Protein AF-A0A8T4RFS5-F1 (afdb_monomer_lite)

Structure (mmCIF, N/CA/C/O backbone):
data_AF-A0A8T4RFS5-F1
#
_entry.id   AF-A0A8T4RFS5-F1
#
loop_
_atom_site.group_PDB
_atom_site.id
_atom_site.type_symbol
_atom_site.label_atom_id
_atom_site.label_alt_id
_atom_site.label_comp_id
_atom_site.label_asym_id
_atom_site.label_entity_id
_atom_site.label_seq_id
_atom_site.pdbx_PDB_ins_code
_atom_site.Cartn_x
_atom_site.Cartn_y
_atom_site.Cartn_z
_atom_site.occupancy
_atom_site.B_iso_or_equiv
_atom_site.auth_seq_id
_atom_site.auth_comp_id
_atom_site.auth_asym_id
_atom_site.auth_atom_id
_atom_site.pdbx_PDB_model_num
ATOM 1 N N . MET A 1 1 ? 6.647 73.494 -4.032 1.00 35.78 1 MET A N 1
ATOM 2 C CA . MET A 1 1 ? 5.995 73.300 -5.346 1.00 35.78 1 MET A CA 1
ATOM 3 C C . MET A 1 1 ? 7.044 72.775 -6.325 1.00 35.78 1 MET A C 1
ATOM 5 O O . MET A 1 1 ? 8.100 73.381 -6.407 1.00 35.78 1 MET A O 1
ATOM 9 N N . LYS A 1 2 ? 6.724 71.672 -7.024 1.00 31.34 2 LYS A N 1
ATOM 10 C CA . LYS A 1 2 ? 7.488 70.920 -8.053 1.00 31.34 2 LYS A CA 1
ATOM 11 C C . LYS A 1 2 ? 8.428 69.784 -7.589 1.00 31.34 2 LYS A C 1
ATOM 13 O O . LYS A 1 2 ? 9.560 69.993 -7.175 1.00 31.34 2 LYS A O 1
ATOM 18 N N . LEU A 1 3 ? 7.896 68.566 -7.765 1.00 33.06 3 LEU A N 1
ATOM 19 C CA . LEU A 1 3 ? 8.577 67.273 -7.910 1.00 33.06 3 LEU A CA 1
ATOM 20 C C . LEU A 1 3 ? 9.606 67.281 -9.058 1.00 33.06 3 LEU A C 1
ATOM 22 O O . LEU A 1 3 ? 9.329 67.864 -10.106 1.00 33.06 3 LEU A O 1
ATOM 26 N N . LYS A 1 4 ? 10.671 66.473 -8.932 1.00 32.06 4 LYS A N 1
ATOM 27 C CA . LYS A 1 4 ? 10.872 65.214 -9.697 1.00 32.06 4 LYS A CA 1
ATOM 28 C C . LYS A 1 4 ? 12.294 64.669 -9.494 1.00 32.06 4 LYS A C 1
ATOM 30 O O . LYS A 1 4 ? 13.252 65.317 -9.891 1.00 32.06 4 LYS A O 1
ATOM 35 N N . LYS A 1 5 ? 12.400 63.434 -8.997 1.00 33.22 5 LYS A N 1
ATOM 36 C CA . LYS A 1 5 ? 13.330 62.393 -9.475 1.00 33.22 5 LYS A CA 1
ATOM 37 C C . LYS A 1 5 ? 12.777 61.049 -9.001 1.00 33.22 5 LYS A C 1
ATOM 39 O O . LYS A 1 5 ? 12.726 60.779 -7.808 1.00 33.22 5 LYS A O 1
ATOM 44 N N . GLY A 1 6 ? 12.240 60.287 -9.952 1.00 30.86 6 GLY A N 1
ATOM 45 C CA . GLY A 1 6 ? 11.666 58.970 -9.716 1.00 30.86 6 GLY A CA 1
ATOM 46 C C . GLY A 1 6 ? 12.771 57.958 -9.455 1.00 30.86 6 GLY A C 1
ATOM 47 O O . GLY A 1 6 ? 13.671 57.800 -10.275 1.00 30.86 6 GLY A O 1
ATOM 48 N N . VAL A 1 7 ? 12.681 57.285 -8.314 1.00 31.25 7 VAL A N 1
ATOM 49 C CA . VAL A 1 7 ? 13.378 56.029 -8.057 1.00 31.25 7 VAL A CA 1
ATOM 50 C C . VAL A 1 7 ? 12.420 54.932 -8.501 1.00 31.25 7 VAL A C 1
ATOM 52 O O . VAL A 1 7 ? 11.377 54.726 -7.885 1.00 31.25 7 VAL A O 1
ATOM 55 N N . VAL A 1 8 ? 12.741 54.274 -9.613 1.00 33.50 8 VAL A N 1
ATOM 56 C CA . VAL A 1 8 ? 12.094 53.019 -9.999 1.00 33.50 8 VAL A CA 1
ATOM 57 C C . VAL A 1 8 ? 12.677 51.951 -9.083 1.00 33.50 8 VAL A C 1
ATOM 59 O O . VAL A 1 8 ? 13.803 51.499 -9.273 1.00 33.50 8 VAL A O 1
ATOM 62 N N . LEU A 1 9 ? 11.933 51.605 -8.036 1.00 30.70 9 LEU A N 1
ATOM 63 C CA . LEU A 1 9 ? 12.242 50.467 -7.186 1.00 30.70 9 LEU A CA 1
ATOM 64 C C . LEU A 1 9 ? 11.774 49.210 -7.932 1.00 30.70 9 LEU A C 1
ATOM 66 O O . LEU A 1 9 ? 10.592 48.871 -7.909 1.00 30.70 9 LEU A O 1
ATOM 70 N N . CYS A 1 10 ? 12.690 48.544 -8.638 1.00 29.83 10 CYS A N 1
ATOM 71 C CA . CYS A 1 10 ? 12.466 47.178 -9.103 1.00 29.83 10 CYS A CA 1
ATOM 72 C C . CYS A 1 10 ? 12.349 46.276 -7.872 1.00 29.83 10 CYS A C 1
ATOM 74 O O . CYS A 1 10 ? 13.351 45.827 -7.319 1.00 29.83 10 CYS A O 1
ATOM 76 N N . ILE A 1 11 ? 11.119 46.023 -7.428 1.00 36.09 11 ILE A N 1
ATOM 77 C CA . ILE A 1 11 ? 10.828 44.918 -6.521 1.00 36.09 11 ILE A CA 1
ATOM 78 C C . ILE A 1 11 ? 10.995 43.649 -7.355 1.00 36.09 11 ILE A C 1
ATOM 80 O O . ILE A 1 11 ? 10.082 43.217 -8.056 1.00 36.09 11 ILE A O 1
ATOM 84 N N . ALA A 1 12 ? 12.197 43.077 -7.323 1.00 36.88 12 ALA A N 1
ATOM 85 C CA . ALA A 1 12 ? 12.380 41.687 -7.689 1.00 36.88 12 ALA A CA 1
ATOM 86 C C . ALA A 1 12 ? 11.577 40.862 -6.674 1.00 36.88 12 ALA A C 1
ATOM 88 O O . ALA A 1 12 ? 11.978 40.716 -5.520 1.00 36.88 12 ALA A O 1
ATOM 89 N N . LEU A 1 13 ? 10.408 40.378 -7.096 1.00 36.16 13 LEU A N 1
ATOM 90 C CA . LEU A 1 13 ? 9.692 39.298 -6.430 1.00 36.16 13 LEU A CA 1
ATOM 91 C C . LEU A 1 13 ? 10.603 38.066 -6.460 1.00 36.16 13 LEU A C 1
ATOM 93 O O . LEU A 1 13 ? 10.571 37.262 -7.388 1.00 36.16 13 LEU A O 1
ATOM 97 N N . LEU A 1 14 ? 11.458 37.942 -5.447 1.00 38.59 14 LEU A N 1
ATOM 98 C CA . LEU A 1 14 ? 12.068 36.676 -5.086 1.00 38.59 14 LEU A CA 1
ATOM 99 C C . LEU A 1 14 ? 10.923 35.781 -4.612 1.00 38.59 14 LEU A C 1
ATOM 101 O O . LEU A 1 14 ? 10.537 35.807 -3.445 1.00 38.59 14 LEU A O 1
ATOM 105 N N . PHE A 1 15 ? 10.356 35.006 -5.535 1.00 41.78 15 PHE A N 1
ATOM 106 C CA . PHE A 1 15 ? 9.659 33.783 -5.175 1.00 41.78 15 PHE A CA 1
ATOM 107 C C . PHE A 1 15 ? 10.691 32.900 -4.477 1.00 41.78 15 PHE A C 1
ATOM 109 O O . PHE A 1 15 ? 11.459 32.186 -5.128 1.00 41.78 15 PHE A O 1
ATOM 116 N N . ALA A 1 16 ? 10.743 32.989 -3.148 1.00 41.19 16 ALA A N 1
ATOM 117 C CA . ALA A 1 16 ? 11.277 31.925 -2.326 1.00 41.19 16 ALA A CA 1
ATOM 118 C C . ALA A 1 16 ? 10.425 30.700 -2.660 1.00 41.19 16 ALA A C 1
ATOM 120 O O . ALA A 1 16 ? 9.326 30.526 -2.140 1.00 41.19 16 ALA A O 1
ATOM 121 N N . HIS A 1 17 ? 10.889 29.908 -3.625 1.00 47.44 17 HIS A N 1
ATOM 122 C CA . HIS A 1 17 ? 10.374 28.574 -3.838 1.00 47.44 17 HIS A CA 1
ATOM 123 C C . HIS A 1 17 ? 10.733 27.845 -2.556 1.00 47.44 17 HIS A C 1
ATOM 125 O O . HIS A 1 17 ? 11.892 27.478 -2.364 1.00 47.44 17 HIS A O 1
ATOM 131 N N . SER A 1 18 ? 9.778 27.759 -1.631 1.00 53.22 18 SER A N 1
ATOM 132 C CA . SER A 1 18 ? 9.908 26.954 -0.428 1.00 53.22 18 SER A CA 1
ATOM 133 C C . SER A 1 18 ? 10.341 25.576 -0.891 1.00 53.22 18 SER A C 1
ATOM 135 O O . SER A 1 18 ? 9.579 24.865 -1.543 1.00 53.22 18 SER A O 1
ATOM 137 N N . VAL A 1 19 ? 11.607 25.247 -0.660 1.00 60.81 19 VAL A N 1
ATOM 138 C CA . VAL A 1 19 ? 12.147 23.955 -1.045 1.00 60.81 19 VAL A CA 1
ATOM 139 C C . VAL A 1 19 ? 11.501 22.954 -0.099 1.00 60.81 19 VAL A C 1
ATOM 141 O O . VAL A 1 19 ? 11.825 22.916 1.086 1.00 60.81 19 VAL A O 1
ATOM 144 N N . ILE A 1 20 ? 10.517 22.212 -0.602 1.00 78.12 20 ILE A N 1
ATOM 145 C CA . ILE A 1 20 ? 9.806 21.211 0.189 1.00 78.12 20 ILE A CA 1
ATOM 146 C C . ILE A 1 20 ? 10.758 20.027 0.355 1.00 78.12 20 ILE A C 1
ATOM 148 O O . ILE A 1 20 ? 11.153 19.392 -0.625 1.00 78.12 20 ILE A O 1
ATOM 152 N N . ALA A 1 21 ? 11.170 19.774 1.597 1.00 84.69 21 ALA A N 1
ATOM 153 C CA . ALA A 1 21 ? 11.936 18.584 1.928 1.00 84.69 21 ALA A CA 1
ATOM 154 C C . ALA A 1 21 ? 11.055 17.345 1.722 1.00 84.69 21 ALA A C 1
ATOM 156 O O . ALA A 1 21 ? 9.908 17.314 2.164 1.00 84.69 21 ALA A O 1
ATOM 157 N N . ALA A 1 22 ? 11.609 16.331 1.068 1.00 88.31 22 ALA A N 1
ATOM 158 C CA . ALA A 1 22 ? 10.986 15.032 0.871 1.00 88.31 22 ALA A CA 1
ATOM 159 C C . ALA A 1 22 ? 11.789 13.964 1.621 1.00 88.31 22 ALA A C 1
ATOM 161 O O . ALA A 1 22 ? 13.012 14.074 1.754 1.00 88.31 22 ALA A O 1
ATOM 162 N N . SER A 1 23 ? 11.104 12.932 2.100 1.00 90.81 23 SER A N 1
ATOM 163 C CA . SER A 1 23 ? 11.716 11.720 2.638 1.00 90.81 23 SER A CA 1
ATOM 164 C C . SER A 1 23 ? 11.596 10.579 1.629 1.00 90.81 23 SER A C 1
ATOM 166 O O . SER A 1 23 ? 10.700 10.569 0.780 1.00 90.81 23 SER A O 1
ATOM 168 N N . ASN A 1 24 ? 12.509 9.612 1.695 1.00 93.44 24 ASN A N 1
ATOM 169 C CA . ASN A 1 24 ? 12.283 8.336 1.021 1.00 93.44 24 ASN A CA 1
ATOM 170 C C . ASN A 1 24 ? 11.218 7.505 1.747 1.00 93.44 24 ASN A C 1
ATOM 172 O O . ASN A 1 24 ? 10.870 7.801 2.889 1.00 93.44 24 ASN A O 1
ATOM 176 N N . TRP A 1 25 ? 10.711 6.448 1.106 1.00 91.44 25 TRP A N 1
ATOM 177 C CA . TRP A 1 25 ? 9.625 5.620 1.657 1.00 91.44 25 TRP A CA 1
ATOM 178 C C . TRP A 1 25 ? 9.965 4.978 3.015 1.00 91.44 25 TRP A C 1
ATOM 180 O O . TRP A 1 25 ? 9.076 4.666 3.799 1.00 91.44 25 TRP A O 1
ATOM 190 N N . GLN A 1 26 ? 11.254 4.829 3.335 1.00 89.94 26 GLN A N 1
ATOM 191 C CA . GLN A 1 26 ? 11.732 4.353 4.639 1.00 89.94 26 GLN A CA 1
ATOM 192 C C . GLN A 1 26 ? 12.035 5.477 5.637 1.00 89.94 26 GLN A C 1
ATOM 194 O O . GLN A 1 26 ? 12.423 5.186 6.761 1.00 89.94 26 GLN A O 1
ATOM 199 N N . GLN A 1 27 ? 11.912 6.751 5.269 1.00 89.31 27 GLN A N 1
ATOM 200 C CA . GLN A 1 27 ? 12.300 7.905 6.094 1.00 89.31 27 GLN A CA 1
ATOM 201 C C . GLN A 1 27 ? 13.753 7.840 6.617 1.00 89.31 27 GLN A C 1
ATOM 203 O O . GLN A 1 27 ? 14.078 8.360 7.684 1.00 89.31 27 GLN A O 1
ATOM 208 N N . THR A 1 28 ? 14.642 7.175 5.879 1.00 90.38 28 THR A N 1
ATOM 209 C CA . THR A 1 28 ? 16.078 7.053 6.184 1.00 90.38 28 THR A CA 1
ATOM 210 C C . THR A 1 28 ? 16.915 8.090 5.444 1.00 90.38 28 THR A C 1
ATOM 212 O O . THR A 1 28 ? 18.062 8.340 5.809 1.00 90.38 28 THR A O 1
ATOM 215 N N . SER A 1 29 ? 16.341 8.714 4.415 1.00 91.50 29 SER A N 1
ATOM 216 C CA . SER A 1 29 ? 16.959 9.774 3.632 1.00 91.50 29 SER A CA 1
ATOM 217 C C . SER A 1 29 ? 16.009 10.960 3.533 1.00 91.50 29 SER A C 1
ATOM 219 O O . SER A 1 29 ? 14.826 10.779 3.249 1.00 91.50 29 SER A O 1
ATOM 221 N N . ILE A 1 30 ? 16.536 12.164 3.755 1.00 91.75 30 ILE A N 1
ATOM 222 C CA . ILE A 1 30 ? 15.827 13.432 3.567 1.00 91.75 30 ILE A CA 1
ATOM 223 C C . ILE A 1 30 ? 16.600 14.241 2.534 1.00 91.75 30 ILE A C 1
ATOM 225 O O . ILE A 1 30 ? 17.832 14.298 2.558 1.00 91.75 30 ILE A O 1
ATOM 229 N N . GLY A 1 31 ? 15.874 14.857 1.615 1.00 92.81 31 GLY A N 1
ATOM 230 C CA . GLY A 1 31 ? 16.452 15.584 0.502 1.00 92.81 31 GLY A CA 1
ATOM 231 C C . GLY A 1 31 ? 15.402 16.374 -0.253 1.00 92.81 31 GLY A C 1
ATOM 232 O O . GLY A 1 31 ? 14.334 16.691 0.265 1.00 92.81 31 GLY A O 1
ATOM 233 N N . THR A 1 32 ? 15.732 16.717 -1.489 1.00 93.56 32 THR A N 1
ATOM 234 C CA . THR A 1 32 ? 14.896 17.552 -2.349 1.00 93.56 32 THR A CA 1
ATOM 235 C C . THR A 1 32 ? 14.876 16.971 -3.753 1.00 93.56 32 THR A C 1
ATOM 237 O O . THR A 1 32 ? 15.902 16.480 -4.240 1.00 93.56 32 THR A O 1
ATOM 240 N N . CYS A 1 33 ? 13.708 17.048 -4.386 1.00 94.12 33 CYS A N 1
ATOM 241 C CA . CYS A 1 33 ? 13.505 16.729 -5.794 1.00 94.12 33 CYS A CA 1
ATOM 242 C C . CYS A 1 33 ? 13.343 18.016 -6.602 1.00 94.12 33 CYS A C 1
ATOM 244 O O . CYS A 1 33 ? 12.916 19.039 -6.060 1.00 94.12 33 CYS A O 1
ATOM 246 N N . ALA A 1 34 ? 13.665 17.964 -7.896 1.00 91.31 34 ALA A N 1
ATOM 247 C CA . ALA A 1 34 ? 13.537 19.117 -8.785 1.00 91.31 34 ALA A CA 1
ATOM 248 C C . ALA A 1 34 ? 12.092 19.643 -8.837 1.00 91.31 34 ALA A C 1
ATOM 250 O O . ALA A 1 34 ? 11.865 20.850 -8.911 1.00 91.31 34 ALA A O 1
ATOM 251 N N . THR A 1 35 ? 11.108 18.745 -8.752 1.00 87.88 35 THR A N 1
ATOM 252 C CA . THR A 1 35 ? 9.681 19.077 -8.765 1.00 87.88 35 THR A CA 1
ATOM 253 C C . THR A 1 35 ? 8.962 18.389 -7.606 1.00 87.88 35 THR A C 1
ATOM 255 O O . THR A 1 35 ? 8.209 17.437 -7.801 1.00 87.88 35 THR A O 1
ATOM 258 N N . ALA A 1 36 ? 9.185 18.882 -6.382 1.00 78.38 36 ALA A N 1
ATOM 259 C CA . ALA A 1 36 ? 8.696 18.266 -5.140 1.00 78.38 36 ALA A CA 1
ATOM 260 C C . ALA A 1 36 ? 7.179 17.980 -5.104 1.00 78.38 36 ALA A C 1
ATOM 262 O O . ALA A 1 36 ? 6.765 17.002 -4.501 1.00 78.38 36 ALA A O 1
ATOM 263 N N . ALA A 1 37 ? 6.351 18.772 -5.793 1.00 85.38 37 ALA A N 1
ATOM 264 C CA . ALA A 1 37 ? 4.902 18.540 -5.876 1.00 85.38 37 ALA A CA 1
ATOM 265 C C . ALA A 1 37 ? 4.498 17.322 -6.736 1.00 85.38 37 ALA A C 1
ATOM 267 O O . ALA A 1 37 ? 3.321 16.993 -6.830 1.00 85.38 37 ALA A O 1
ATOM 268 N N . SER A 1 38 ? 5.445 16.692 -7.432 1.00 91.31 38 SER A N 1
ATOM 269 C CA . SER A 1 38 ? 5.166 15.608 -8.383 1.00 91.31 38 SER A CA 1
ATOM 270 C C . SER A 1 38 ? 6.245 14.530 -8.422 1.00 91.31 38 SER A C 1
ATOM 272 O O . SER A 1 38 ? 6.158 13.628 -9.246 1.00 91.31 38 SER A O 1
ATOM 274 N N . GLN A 1 39 ? 7.267 14.619 -7.572 1.00 95.69 39 GLN A N 1
ATOM 275 C CA . GLN A 1 39 ? 8.371 13.670 -7.525 1.00 95.69 39 GLN A CA 1
ATOM 276 C C . GLN A 1 39 ? 8.607 13.195 -6.100 1.00 95.69 39 GLN A C 1
ATOM 278 O O . GLN A 1 39 ? 8.543 13.985 -5.160 1.00 95.69 39 GLN A O 1
ATOM 283 N N . CYS A 1 40 ? 8.954 11.922 -5.969 1.00 96.00 40 CYS A N 1
ATOM 284 C CA . CYS A 1 40 ? 9.231 11.288 -4.694 1.00 96.00 40 CYS A CA 1
ATOM 285 C C . CYS A 1 40 ? 10.728 10.988 -4.575 1.00 96.00 40 CYS A C 1
ATOM 287 O O . CYS A 1 40 ? 11.355 10.513 -5.526 1.00 96.00 40 CYS A O 1
ATOM 289 N N . LEU A 1 41 ? 11.307 11.277 -3.406 1.00 96.50 41 LEU A N 1
ATOM 290 C CA . LEU A 1 41 ? 12.731 11.068 -3.139 1.00 96.50 41 LEU A CA 1
ATOM 291 C C . LEU A 1 41 ? 13.029 9.578 -2.966 1.00 96.50 41 LEU A C 1
ATOM 293 O O . LEU A 1 41 ? 12.483 8.950 -2.067 1.00 96.50 41 LEU A O 1
ATOM 297 N N . VAL A 1 42 ? 13.942 9.027 -3.758 1.00 97.06 42 VAL A N 1
ATOM 298 C CA . VAL A 1 42 ? 14.434 7.647 -3.611 1.00 97.06 42 VAL A CA 1
ATOM 299 C C . VAL A 1 42 ? 15.588 7.607 -2.609 1.00 97.06 42 VAL A C 1
ATOM 301 O O . VAL A 1 42 ? 15.559 6.871 -1.622 1.00 97.06 42 VAL A O 1
ATOM 304 N N . SER A 1 43 ? 16.608 8.433 -2.836 1.00 96.44 43 SER A N 1
ATOM 305 C CA . SER A 1 43 ? 17.766 8.568 -1.953 1.00 96.44 43 SER A CA 1
ATOM 306 C C . SER A 1 43 ? 18.479 9.879 -2.237 1.00 96.44 43 SER A C 1
ATOM 308 O O . SER A 1 43 ? 18.816 10.169 -3.381 1.00 96.44 43 SER A O 1
ATOM 310 N N . ASN A 1 44 ? 18.783 10.665 -1.203 1.00 95.81 44 ASN A N 1
ATOM 311 C CA . ASN A 1 44 ? 19.513 11.921 -1.378 1.00 95.81 44 ASN A CA 1
ATOM 312 C C . ASN A 1 44 ? 20.981 11.718 -1.810 1.00 95.81 44 ASN A C 1
ATOM 314 O O . ASN A 1 44 ? 21.615 12.670 -2.253 1.00 95.81 44 ASN A O 1
ATOM 318 N N . ALA A 1 45 ? 21.511 10.495 -1.693 1.00 96.50 45 ALA A N 1
ATOM 319 C CA . ALA A 1 45 ? 22.851 10.139 -2.162 1.00 96.50 45 ALA A CA 1
ATOM 320 C C . ALA A 1 45 ? 22.899 9.782 -3.660 1.00 96.50 45 ALA A C 1
ATOM 322 O O . ALA A 1 45 ? 23.989 9.624 -4.207 1.00 96.50 45 ALA A O 1
ATOM 323 N N . PHE A 1 46 ? 21.741 9.610 -4.305 1.00 97.44 46 PHE A N 1
ATOM 324 C CA . PHE A 1 46 ? 21.645 9.216 -5.710 1.00 97.44 46 PHE A CA 1
ATOM 325 C C . PHE A 1 46 ? 21.747 10.412 -6.665 1.00 97.44 46 PHE A C 1
ATOM 327 O O . PHE A 1 46 ? 21.768 11.574 -6.248 1.00 97.44 46 PHE A O 1
ATOM 334 N N . ASN A 1 47 ? 21.873 10.127 -7.961 1.00 96.81 47 ASN A N 1
ATOM 335 C CA . ASN A 1 47 ? 22.232 11.109 -8.975 1.00 96.81 47 ASN A CA 1
ATOM 336 C C . ASN A 1 47 ? 20.988 11.769 -9.605 1.00 96.81 47 ASN A C 1
ATOM 338 O O . ASN A 1 47 ? 20.207 11.079 -10.262 1.00 96.81 47 ASN A O 1
ATOM 342 N N . PRO A 1 48 ? 20.815 13.102 -9.494 1.00 96.31 48 PRO A N 1
ATOM 343 C CA . PRO A 1 48 ? 19.681 13.800 -10.105 1.00 96.31 48 PRO A CA 1
ATOM 344 C C . PRO A 1 48 ? 19.694 13.771 -11.641 1.00 96.31 48 PRO A C 1
ATOM 346 O O . PRO A 1 48 ? 18.657 13.965 -12.267 1.00 96.31 48 PRO A O 1
ATOM 349 N N . ALA A 1 49 ? 20.840 13.496 -12.278 1.00 96.50 49 ALA A N 1
ATOM 350 C CA . ALA A 1 49 ? 20.908 13.319 -13.733 1.00 96.50 49 ALA A CA 1
ATOM 351 C C . ALA A 1 49 ? 20.185 12.049 -14.221 1.00 96.50 49 ALA A C 1
ATOM 353 O O . ALA A 1 49 ? 19.960 11.898 -15.419 1.00 96.50 49 ALA A O 1
ATOM 354 N N . LEU A 1 50 ? 19.841 11.142 -13.303 1.00 97.31 50 LEU A N 1
ATOM 355 C CA . LEU A 1 50 ? 19.110 9.904 -13.571 1.00 97.31 50 LEU A CA 1
ATOM 356 C C . LEU A 1 50 ? 17.685 9.942 -13.009 1.00 97.31 50 LEU A C 1
ATOM 358 O O . LEU A 1 50 ? 17.036 8.901 -12.924 1.00 97.31 50 LEU A O 1
ATOM 362 N N . ASP A 1 51 ? 17.194 11.120 -12.615 1.00 97.25 51 ASP A N 1
ATOM 363 C CA . ASP A 1 51 ? 15.825 11.273 -12.133 1.00 97.25 51 ASP A CA 1
ATOM 364 C C . ASP A 1 51 ? 14.809 10.735 -13.143 1.00 97.25 51 ASP A C 1
ATOM 366 O O . ASP A 1 51 ? 14.955 10.864 -14.359 1.00 97.25 51 ASP A O 1
ATOM 370 N N . ASN A 1 52 ? 13.736 10.159 -12.607 1.00 97.44 52 ASN A N 1
ATOM 371 C CA . ASN A 1 52 ? 12.634 9.568 -13.361 1.00 97.44 52 ASN A CA 1
ATOM 372 C C . ASN A 1 52 ? 13.018 8.338 -14.204 1.00 97.44 52 ASN A C 1
ATOM 374 O O . ASN A 1 52 ? 12.303 7.989 -15.146 1.00 97.44 52 ASN A O 1
ATOM 378 N N . ILE A 1 53 ? 14.100 7.641 -13.836 1.00 96.81 53 ILE A N 1
ATOM 379 C CA . ILE A 1 53 ? 14.500 6.345 -14.406 1.00 96.81 53 ILE A CA 1
ATOM 380 C C . ILE A 1 53 ? 14.453 5.271 -13.300 1.00 96.81 53 ILE A C 1
ATOM 382 O O . ILE A 1 53 ? 15.490 4.886 -12.770 1.00 96.81 53 ILE A O 1
ATOM 386 N N . PRO A 1 54 ? 13.273 4.748 -12.912 1.00 96.12 54 PRO A N 1
ATOM 387 C CA . PRO A 1 54 ? 13.162 3.803 -11.793 1.00 96.12 54 PRO A CA 1
ATOM 388 C C . PRO A 1 54 ? 14.013 2.536 -11.944 1.00 96.12 54 PRO A C 1
ATOM 390 O O . PRO A 1 54 ? 14.508 2.003 -10.955 1.00 96.12 54 PRO A O 1
ATOM 393 N N . ASN A 1 55 ? 14.227 2.068 -13.179 1.00 93.19 55 ASN A N 1
ATOM 394 C CA . ASN A 1 55 ? 15.000 0.853 -13.446 1.00 93.19 55 ASN A CA 1
ATOM 395 C C . ASN A 1 55 ? 16.478 0.964 -13.037 1.00 93.19 55 ASN A C 1
ATOM 397 O O . ASN A 1 55 ? 17.084 -0.066 -12.758 1.00 93.19 55 ASN A O 1
ATOM 401 N N . SER A 1 56 ? 17.045 2.175 -12.941 1.00 95.88 56 SER A N 1
ATOM 402 C CA . SER A 1 56 ? 18.421 2.368 -12.460 1.00 95.88 56 SER A CA 1
ATOM 403 C C . SER A 1 56 ? 18.533 2.339 -10.930 1.00 95.88 56 SER A C 1
ATOM 405 O O . SER A 1 56 ? 19.620 2.487 -10.377 1.00 95.88 56 SER A O 1
ATOM 407 N N . TYR A 1 57 ? 17.434 2.109 -10.202 1.00 97.00 57 TYR A N 1
ATOM 408 C CA . TYR A 1 57 ? 17.461 1.935 -8.747 1.00 97.00 57 TYR A CA 1
ATOM 409 C C . TYR A 1 57 ? 18.473 0.868 -8.304 1.00 97.00 57 TYR A C 1
ATOM 411 O O . TYR A 1 57 ? 19.271 1.114 -7.399 1.00 97.00 57 TYR A O 1
ATOM 419 N N . TRP A 1 58 ? 18.482 -0.282 -8.982 1.00 96.31 58 TRP A N 1
ATOM 420 C CA . TRP A 1 58 ? 19.392 -1.398 -8.701 1.00 96.31 58 TRP A CA 1
ATOM 421 C C . TRP A 1 58 ? 20.858 -1.020 -8.913 1.00 96.31 58 TRP A C 1
ATOM 423 O O . TRP A 1 58 ? 21.726 -1.429 -8.144 1.00 96.31 58 TRP A O 1
ATOM 433 N N . ASP A 1 59 ? 21.127 -0.179 -9.910 1.00 96.31 59 ASP A N 1
ATOM 434 C CA . ASP A 1 59 ? 22.453 0.379 -10.168 1.00 96.31 59 ASP A CA 1
ATOM 435 C C . ASP A 1 59 ? 22.881 1.296 -9.022 1.00 96.31 59 ASP A C 1
ATOM 437 O O . ASP A 1 59 ? 23.994 1.181 -8.509 1.00 96.31 59 ASP A O 1
ATOM 441 N N . GLY A 1 60 ? 21.958 2.141 -8.556 1.00 96.19 60 GLY A N 1
ATOM 442 C CA . GLY A 1 60 ? 22.119 3.012 -7.392 1.00 96.19 60 GLY A CA 1
ATOM 443 C C . GLY A 1 60 ? 22.519 2.285 -6.112 1.00 96.19 60 GLY A C 1
ATOM 444 O O . GLY A 1 60 ? 23.346 2.791 -5.352 1.00 96.19 60 GLY A O 1
ATOM 445 N N . LEU A 1 61 ? 21.967 1.090 -5.880 1.00 95.50 61 LEU A N 1
ATOM 446 C CA . LEU A 1 61 ? 22.318 0.265 -4.719 1.00 95.50 61 LEU A CA 1
ATOM 447 C C . LEU A 1 61 ? 23.776 -0.215 -4.753 1.00 95.50 61 LEU A C 1
ATOM 449 O O . LEU A 1 61 ? 24.369 -0.415 -3.695 1.00 95.50 61 LEU A O 1
ATOM 453 N N . VAL A 1 62 ? 24.359 -0.388 -5.944 1.00 96.38 62 VAL A N 1
ATOM 454 C CA . VAL A 1 62 ? 25.770 -0.774 -6.108 1.00 96.38 62 VAL A CA 1
ATOM 455 C C . VAL A 1 62 ? 26.682 0.450 -6.147 1.00 96.38 62 VAL A C 1
ATOM 457 O O . VAL A 1 62 ? 27.739 0.470 -5.518 1.00 96.38 62 VAL A O 1
ATOM 460 N N . ASN A 1 63 ? 26.276 1.476 -6.887 1.00 96.38 63 ASN A N 1
ATOM 461 C CA . ASN A 1 63 ? 26.977 2.739 -7.005 1.00 96.38 63 ASN A CA 1
ATOM 462 C C . ASN A 1 63 ? 25.963 3.897 -6.957 1.00 96.38 63 ASN A C 1
ATOM 464 O O . ASN A 1 63 ? 25.229 4.106 -7.928 1.00 96.38 63 ASN A O 1
ATOM 468 N N . PRO A 1 64 ? 25.960 4.713 -5.886 1.00 96.38 64 PRO A N 1
ATOM 469 C CA . PRO A 1 64 ? 25.017 5.818 -5.734 1.00 96.38 64 PRO A CA 1
ATOM 470 C C . PRO A 1 64 ? 24.978 6.793 -6.920 1.00 96.38 64 PRO A C 1
ATOM 472 O O . PRO A 1 64 ? 23.915 7.323 -7.236 1.00 96.38 64 PRO A O 1
ATOM 475 N N . SER A 1 65 ? 26.087 6.991 -7.646 1.00 96.44 65 SER A N 1
ATOM 476 C CA . SER A 1 65 ? 26.109 7.888 -8.815 1.00 96.44 65 SER A CA 1
ATOM 477 C C . SER A 1 65 ? 25.332 7.364 -10.030 1.00 96.44 65 SER A C 1
ATOM 479 O O . SER A 1 65 ? 25.131 8.108 -10.993 1.00 96.44 65 SER A O 1
ATOM 481 N N . THR A 1 66 ? 24.875 6.111 -9.976 1.00 96.94 66 THR A N 1
ATOM 482 C CA . THR A 1 66 ? 24.092 5.448 -11.026 1.00 96.94 66 THR A CA 1
ATOM 483 C C . THR A 1 66 ? 22.627 5.201 -10.654 1.00 96.94 66 THR A C 1
ATOM 485 O O . THR A 1 66 ? 21.894 4.648 -11.462 1.00 96.94 66 THR A O 1
ATOM 488 N N . GLY A 1 67 ? 22.173 5.640 -9.475 1.00 97.12 67 GLY A N 1
ATOM 489 C CA . GLY A 1 67 ? 20.763 5.563 -9.072 1.00 97.12 67 GLY A CA 1
ATOM 490 C C . GLY A 1 67 ? 19.974 6.844 -9.358 1.00 97.12 67 GLY A C 1
ATOM 491 O O . GLY A 1 67 ? 20.581 7.918 -9.409 1.00 97.12 67 GLY A O 1
ATOM 492 N N . PRO A 1 68 ? 18.635 6.771 -9.476 1.00 97.69 68 PRO A N 1
ATOM 493 C CA . PRO A 1 68 ? 17.773 7.941 -9.624 1.00 97.69 68 PRO A CA 1
ATOM 494 C C . PRO A 1 68 ? 17.599 8.632 -8.266 1.00 97.69 68 PRO A C 1
ATOM 496 O O . PRO A 1 68 ? 17.186 7.986 -7.302 1.00 97.69 68 PRO A O 1
ATOM 499 N N . LYS A 1 69 ? 17.875 9.936 -8.144 1.00 97.56 69 LYS A N 1
ATOM 500 C CA . LYS A 1 69 ? 17.625 10.647 -6.875 1.00 97.56 69 LYS A CA 1
ATOM 501 C C . LYS A 1 69 ? 16.132 10.695 -6.562 1.00 97.56 69 LYS A C 1
ATOM 503 O O . LYS A 1 69 ? 15.733 10.452 -5.419 1.00 97.56 69 LYS A O 1
ATOM 508 N N . CYS A 1 70 ? 15.323 10.972 -7.575 1.00 97.88 70 CYS A N 1
ATOM 509 C CA . CYS A 1 70 ? 13.876 11.067 -7.498 1.00 97.88 70 CYS A CA 1
ATOM 510 C C . CYS A 1 70 ? 13.197 10.338 -8.663 1.00 97.88 70 CYS A C 1
ATOM 512 O O . CYS A 1 70 ? 13.775 10.176 -9.738 1.00 97.88 70 CYS A O 1
ATOM 514 N N . ILE A 1 71 ? 11.946 9.927 -8.463 1.00 97.94 71 ILE A N 1
ATOM 515 C CA . ILE A 1 71 ? 11.073 9.407 -9.528 1.00 97.94 71 ILE A CA 1
ATOM 516 C C . ILE A 1 71 ? 9.797 10.243 -9.629 1.00 97.94 71 ILE A C 1
ATOM 518 O O . ILE A 1 71 ? 9.382 10.858 -8.645 1.00 97.94 71 ILE A O 1
ATOM 522 N N . ALA A 1 72 ? 9.190 10.283 -10.812 1.00 97.25 72 ALA A N 1
ATOM 523 C CA . ALA A 1 72 ? 7.996 11.070 -11.095 1.00 97.25 72 ALA A CA 1
ATOM 524 C C . ALA A 1 72 ? 6.721 10.390 -10.589 1.00 97.25 72 ALA A C 1
ATOM 526 O O . ALA A 1 72 ? 6.660 9.169 -10.443 1.00 97.25 72 ALA A O 1
ATOM 527 N N . SER A 1 73 ? 5.675 11.188 -10.388 1.00 95.62 73 SER A N 1
ATOM 528 C CA . SER A 1 73 ? 4.317 10.708 -10.143 1.00 95.62 73 SER A CA 1
ATOM 529 C C . SER A 1 73 ? 3.909 9.705 -11.223 1.00 95.62 73 SER A C 1
ATOM 531 O O . SER A 1 73 ? 4.181 9.918 -12.408 1.00 95.62 73 SER A O 1
ATOM 533 N N . GLY A 1 74 ? 3.292 8.596 -10.823 1.00 93.69 74 GLY A N 1
ATOM 534 C CA . GLY A 1 74 ? 2.970 7.488 -11.724 1.00 93.69 74 GLY A CA 1
ATOM 535 C C . GLY A 1 74 ? 4.068 6.433 -11.856 1.00 93.69 74 GLY A C 1
ATOM 536 O O . GLY A 1 74 ? 3.787 5.320 -12.297 1.00 93.69 74 GLY A O 1
ATOM 537 N N . GLN A 1 75 ? 5.305 6.736 -11.457 1.00 97.12 75 GLN A N 1
ATOM 538 C CA . GLN A 1 75 ? 6.405 5.773 -11.461 1.00 97.12 75 GLN A CA 1
ATOM 539 C C . GLN A 1 75 ? 6.510 5.036 -10.124 1.00 97.12 75 GLN A C 1
ATOM 541 O O . GLN A 1 75 ? 6.024 5.496 -9.089 1.00 97.12 75 GLN A O 1
ATOM 546 N N . PHE A 1 76 ? 7.170 3.879 -10.137 1.00 97.31 76 PHE A N 1
ATOM 547 C CA . PHE A 1 76 ? 7.314 3.036 -8.957 1.00 97.31 76 PHE A CA 1
ATOM 548 C C . PHE A 1 76 ? 8.633 2.263 -8.941 1.00 97.31 76 PHE A C 1
ATOM 550 O O . PHE A 1 76 ? 9.238 2.016 -9.983 1.00 97.31 76 PHE A O 1
ATOM 557 N N . ILE A 1 77 ? 9.041 1.847 -7.743 1.00 96.81 77 ILE A N 1
ATOM 558 C CA . ILE A 1 77 ? 10.112 0.876 -7.491 1.00 96.81 77 ILE A CA 1
ATOM 559 C C . ILE A 1 77 ? 9.509 -0.210 -6.604 1.00 96.81 77 ILE A C 1
ATOM 561 O O . ILE A 1 77 ? 9.103 0.074 -5.478 1.00 96.81 77 ILE A O 1
ATOM 565 N N . LEU A 1 78 ? 9.432 -1.448 -7.106 1.00 95.88 78 LEU A N 1
ATOM 566 C CA . LEU A 1 78 ? 8.666 -2.521 -6.456 1.00 95.88 78 LEU A CA 1
ATOM 567 C C . LEU A 1 78 ? 7.258 -2.014 -6.101 1.00 95.88 78 LEU A C 1
ATOM 569 O O . LEU A 1 78 ? 6.604 -1.411 -6.951 1.00 95.88 78 LEU A O 1
ATOM 573 N N . ASP A 1 79 ? 6.759 -2.236 -4.889 1.00 96.31 79 ASP A N 1
ATOM 574 C CA . ASP A 1 79 ? 5.434 -1.753 -4.504 1.00 96.31 79 ASP A CA 1
ATOM 575 C C . ASP A 1 79 ? 5.378 -0.243 -4.234 1.00 96.31 79 ASP A C 1
ATOM 577 O O . ASP A 1 79 ? 4.282 0.301 -4.194 1.00 96.31 79 ASP A O 1
ATOM 581 N N . HIS A 1 80 ? 6.513 0.449 -4.085 1.00 96.31 80 HIS A N 1
ATOM 582 C CA . HIS A 1 80 ? 6.555 1.871 -3.734 1.00 96.31 80 HIS A CA 1
ATOM 583 C C . HIS A 1 80 ? 6.204 2.735 -4.942 1.00 96.31 80 HIS A C 1
ATOM 585 O O . HIS A 1 80 ? 6.990 2.862 -5.883 1.00 96.31 80 HIS A O 1
ATOM 591 N N . TYR A 1 81 ? 5.018 3.332 -4.909 1.00 96.25 81 TYR A N 1
ATOM 592 C CA . TYR A 1 81 ? 4.452 4.143 -5.980 1.00 96.25 81 TYR A CA 1
ATOM 593 C C . TYR A 1 81 ? 4.539 5.621 -5.619 1.00 96.25 81 TYR A C 1
ATOM 595 O O . TYR A 1 81 ? 4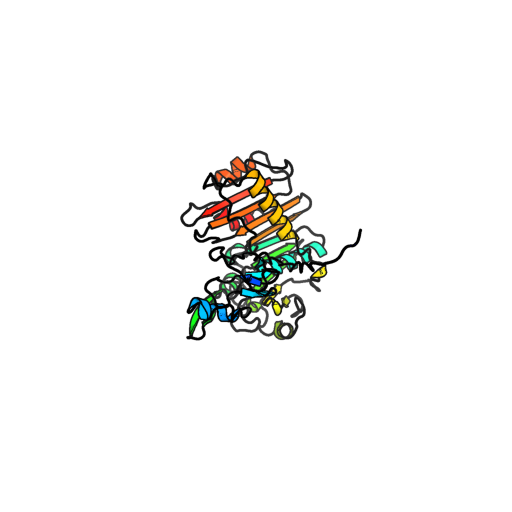.176 6.011 -4.509 1.00 96.25 81 TYR A O 1
ATOM 603 N N . CYS A 1 82 ? 5.001 6.448 -6.553 1.00 95.81 82 CYS A N 1
ATOM 604 C CA . CYS A 1 82 ? 4.990 7.887 -6.361 1.00 95.81 82 CYS A CA 1
ATOM 605 C C . CYS A 1 82 ? 3.629 8.460 -6.760 1.00 95.81 82 CYS A C 1
ATOM 607 O O . CYS A 1 82 ? 3.251 8.420 -7.932 1.00 95.81 82 CYS A O 1
ATOM 609 N N . ASP A 1 83 ? 2.908 9.013 -5.788 1.00 91.94 83 ASP A N 1
ATOM 610 C CA . ASP A 1 83 ? 1.600 9.631 -5.976 1.00 91.94 83 ASP A CA 1
ATOM 611 C C . ASP A 1 83 ? 1.692 11.126 -5.677 1.00 91.94 83 ASP A C 1
ATOM 613 O O . ASP A 1 83 ? 1.659 11.559 -4.528 1.00 91.94 83 ASP A O 1
ATOM 617 N N . SER A 1 84 ? 1.870 11.932 -6.724 1.00 90.94 84 SER A N 1
ATOM 618 C CA . SER A 1 84 ? 1.869 13.399 -6.617 1.00 90.94 84 SER A CA 1
ATOM 619 C C . SER A 1 84 ? 2.865 13.944 -5.577 1.00 90.94 84 SER A C 1
ATOM 621 O O . SER A 1 84 ? 2.550 14.825 -4.782 1.00 90.94 84 SER A O 1
ATOM 623 N N . GLY A 1 85 ? 4.084 13.392 -5.573 1.00 90.88 85 GLY A N 1
ATOM 624 C CA . GLY A 1 85 ? 5.151 13.778 -4.642 1.00 90.88 85 GLY A CA 1
ATOM 625 C C . GLY A 1 85 ? 5.079 13.114 -3.263 1.00 90.88 85 GLY A C 1
ATOM 626 O O . GLY A 1 85 ? 5.959 13.340 -2.433 1.00 90.88 85 GLY A O 1
ATOM 627 N N . VAL A 1 86 ? 4.076 12.266 -3.023 1.00 90.81 86 VAL A N 1
ATOM 628 C CA . VAL A 1 86 ? 3.907 11.502 -1.783 1.00 90.81 86 VAL A CA 1
ATOM 629 C C . VAL A 1 86 ? 4.121 10.015 -2.062 1.00 90.81 86 VAL A C 1
ATOM 631 O O . VAL A 1 86 ? 3.625 9.469 -3.049 1.00 90.81 86 VAL A O 1
ATOM 634 N N . TRP A 1 87 ? 4.881 9.344 -1.195 1.00 93.25 87 TRP A N 1
ATOM 635 C CA . TRP A 1 87 ? 5.033 7.894 -1.276 1.00 93.25 87 TRP A CA 1
ATOM 636 C C . TRP A 1 87 ? 3.714 7.194 -0.948 1.00 93.25 87 TRP A C 1
ATOM 638 O O . TRP A 1 87 ? 3.054 7.489 0.041 1.00 93.25 87 TRP A O 1
ATOM 648 N N . SER A 1 88 ? 3.357 6.249 -1.803 1.00 93.88 88 SER A N 1
ATOM 649 C CA . SER A 1 88 ? 2.163 5.415 -1.754 1.00 93.88 88 SER A CA 1
ATOM 650 C C . SER A 1 88 ? 2.568 3.991 -2.156 1.00 93.88 88 SER A C 1
ATOM 652 O O . SER A 1 88 ? 3.758 3.698 -2.324 1.00 93.88 88 SER A O 1
ATOM 654 N N . SER A 1 89 ? 1.607 3.091 -2.342 1.00 95.44 89 SER A N 1
ATOM 655 C CA . SER A 1 89 ? 1.873 1.753 -2.870 1.00 95.44 89 SER A CA 1
ATOM 656 C C . SER A 1 89 ? 1.012 1.411 -4.075 1.00 95.44 89 SER A C 1
ATOM 658 O O . SER A 1 89 ? -0.121 1.879 -4.219 1.00 95.44 89 SER A O 1
ATOM 660 N N . ARG A 1 90 ? 1.522 0.537 -4.944 1.00 96.00 90 ARG A N 1
ATOM 661 C CA . ARG A 1 90 ? 0.697 -0.052 -6.006 1.00 96.00 90 ARG A CA 1
ATOM 662 C C . ARG A 1 90 ? -0.384 -0.955 -5.416 1.00 96.00 90 ARG A C 1
ATOM 664 O O . ARG A 1 90 ? -1.495 -0.986 -5.940 1.00 96.00 90 ARG A O 1
ATOM 671 N N . THR A 1 91 ? -0.109 -1.605 -4.286 1.00 95.56 91 THR A N 1
ATOM 672 C CA . THR A 1 91 ? -1.121 -2.312 -3.487 1.00 95.56 91 THR A CA 1
ATOM 673 C C . THR A 1 91 ? -2.276 -1.401 -3.067 1.00 95.56 91 THR A C 1
ATOM 675 O O . THR A 1 91 ? -3.431 -1.792 -3.234 1.00 95.56 91 THR A O 1
ATOM 678 N N . LYS A 1 92 ? -2.019 -0.164 -2.613 1.00 94.00 92 LYS A N 1
ATOM 679 C CA . LYS A 1 92 ? -3.081 0.817 -2.323 1.00 94.00 92 LYS A CA 1
ATOM 680 C C . LYS A 1 92 ? -3.943 1.073 -3.562 1.00 94.00 92 LYS A C 1
ATOM 682 O O . LYS A 1 92 ? -5.165 1.041 -3.461 1.00 94.00 92 LYS A O 1
ATOM 687 N N . GLN A 1 93 ? -3.338 1.263 -4.736 1.00 91.69 93 GLN A N 1
ATOM 688 C CA . GLN A 1 93 ? -4.088 1.487 -5.984 1.00 91.69 93 GLN A CA 1
ATOM 689 C C . GLN A 1 93 ? -5.009 0.303 -6.323 1.00 91.69 93 GLN A C 1
ATOM 691 O O . GLN A 1 93 ? -6.170 0.494 -6.688 1.00 91.69 93 GLN A O 1
ATOM 696 N N . VAL A 1 94 ? -4.528 -0.927 -6.133 1.00 94.31 94 VAL A N 1
ATOM 697 C CA . VAL A 1 94 ? -5.340 -2.147 -6.262 1.00 94.31 94 VAL A CA 1
ATOM 698 C C . VAL A 1 94 ? -6.470 -2.177 -5.225 1.00 94.31 94 VAL A C 1
ATOM 700 O O . VAL A 1 94 ? -7.616 -2.474 -5.566 1.00 94.31 94 VAL A O 1
ATOM 703 N N . ALA A 1 95 ? -6.181 -1.844 -3.966 1.00 93.88 95 ALA A N 1
ATOM 704 C CA . ALA A 1 95 ? -7.169 -1.823 -2.892 1.00 93.88 95 ALA A CA 1
ATOM 705 C C . ALA A 1 95 ? -8.315 -0.846 -3.190 1.00 93.88 95 ALA A C 1
ATOM 707 O O . ALA A 1 95 ? -9.487 -1.203 -3.048 1.00 93.88 95 ALA A O 1
ATOM 708 N N . LEU A 1 96 ? -7.983 0.358 -3.668 1.00 91.38 96 LEU A N 1
ATOM 709 C CA . LEU A 1 96 ? -8.957 1.375 -4.066 1.00 91.38 96 LEU A CA 1
ATOM 710 C C . LEU A 1 96 ? -9.900 0.850 -5.162 1.00 91.38 96 LEU A C 1
ATOM 712 O O . LEU A 1 96 ? -11.116 1.033 -5.084 1.00 91.38 96 LEU A O 1
ATOM 716 N N . ARG A 1 97 ? -9.356 0.136 -6.153 1.00 90.31 97 ARG A N 1
ATOM 717 C CA . ARG A 1 97 ? -10.126 -0.470 -7.253 1.00 90.31 97 ARG A CA 1
ATOM 718 C C . ARG A 1 97 ? -11.087 -1.548 -6.767 1.00 90.31 97 ARG A C 1
ATOM 720 O O . ARG A 1 97 ? -12.247 -1.568 -7.173 1.00 90.31 97 ARG A O 1
ATOM 727 N N . LEU A 1 98 ? -10.614 -2.427 -5.888 1.00 92.44 98 LEU A N 1
ATOM 728 C CA . LEU A 1 98 ? -11.430 -3.486 -5.302 1.00 92.44 98 LEU A CA 1
ATOM 729 C C . LEU A 1 98 ? -12.549 -2.910 -4.424 1.00 92.44 98 LEU A C 1
ATOM 731 O O . LEU A 1 98 ? -13.697 -3.327 -4.537 1.00 92.44 98 LEU A O 1
ATOM 735 N N . VAL A 1 99 ? -12.271 -1.905 -3.596 1.00 90.75 99 VAL A N 1
ATOM 736 C CA . VAL A 1 99 ? -13.325 -1.278 -2.782 1.00 90.75 99 VAL A CA 1
ATOM 737 C C . VAL A 1 99 ? -14.387 -0.601 -3.645 1.00 90.75 99 VAL A C 1
ATOM 739 O O . VAL A 1 99 ? -15.576 -0.741 -3.358 1.00 90.75 99 VAL A O 1
ATOM 742 N N . ALA A 1 100 ? -13.999 0.049 -4.743 1.00 88.69 100 ALA A N 1
ATOM 743 C CA . ALA A 1 100 ? -14.968 0.629 -5.667 1.00 88.69 100 ALA A CA 1
ATOM 744 C C . ALA A 1 100 ? -15.933 -0.412 -6.254 1.00 88.69 100 ALA A C 1
ATOM 746 O O . ALA A 1 100 ? -17.110 -0.112 -6.460 1.00 88.69 100 ALA A O 1
ATOM 747 N N . LEU A 1 101 ? -15.465 -1.643 -6.491 1.00 89.69 101 LEU A N 1
ATOM 748 C CA . LEU A 1 101 ? -16.319 -2.744 -6.933 1.00 89.69 101 LEU A CA 1
ATOM 749 C C . LEU A 1 101 ? -17.405 -3.045 -5.889 1.00 89.69 101 LEU A C 1
ATOM 751 O O . LEU A 1 101 ? -18.589 -3.054 -6.229 1.00 89.69 101 LEU A O 1
ATOM 755 N N . ALA A 1 102 ? -17.029 -3.207 -4.619 1.00 89.94 102 ALA A N 1
ATOM 756 C CA . ALA A 1 102 ? -17.987 -3.449 -3.540 1.00 89.94 102 ALA A CA 1
ATOM 757 C C . ALA A 1 102 ? -18.971 -2.284 -3.345 1.00 89.94 102 ALA A C 1
ATOM 759 O O . ALA A 1 102 ? -20.174 -2.505 -3.193 1.00 89.94 102 ALA A O 1
ATOM 760 N N . GLN A 1 103 ? -18.479 -1.044 -3.412 1.00 87.12 103 GLN A N 1
ATOM 761 C CA . GLN A 1 103 ? -19.307 0.159 -3.314 1.00 87.12 103 GLN A CA 1
ATOM 762 C C . GLN A 1 103 ? -20.314 0.250 -4.464 1.00 87.12 103 GLN A C 1
ATOM 764 O O . GLN A 1 103 ? -21.487 0.533 -4.226 1.00 87.12 103 GLN A O 1
ATOM 769 N N . SER A 1 104 ? -19.897 -0.063 -5.695 1.00 86.00 104 SER A N 1
ATOM 770 C CA . SER A 1 104 ? -20.798 -0.086 -6.855 1.00 86.00 104 SER A CA 1
ATOM 771 C C . SER A 1 104 ? -21.912 -1.129 -6.718 1.00 86.00 104 SER A C 1
ATOM 773 O O . SER A 1 104 ? -23.029 -0.903 -7.178 1.00 86.00 104 SER A O 1
ATOM 775 N N . ALA A 1 105 ? -21.637 -2.234 -6.019 1.00 85.94 105 ALA A N 1
ATOM 776 C CA . ALA A 1 105 ? -22.619 -3.264 -5.701 1.00 85.94 105 ALA A CA 1
ATOM 777 C C . ALA A 1 105 ? -23.518 -2.901 -4.502 1.00 85.94 105 ALA A C 1
ATOM 779 O O . ALA A 1 105 ? -24.519 -3.575 -4.279 1.00 85.94 105 ALA A O 1
ATOM 780 N N . SER A 1 106 ? -23.198 -1.839 -3.748 1.00 87.06 106 SER A N 1
ATOM 781 C CA . SER A 1 106 ? -23.949 -1.392 -2.562 1.00 87.06 106 SER A CA 1
ATOM 782 C C . SER A 1 106 ? -24.160 -2.496 -1.513 1.00 87.06 106 SER A C 1
ATOM 784 O O . SER A 1 106 ? -25.224 -2.594 -0.901 1.00 87.06 106 SER A O 1
ATOM 786 N N . VAL A 1 107 ? -23.143 -3.337 -1.299 1.00 87.44 107 VAL A N 1
ATOM 787 C CA . VAL A 1 107 ? -23.170 -4.441 -0.323 1.00 87.44 107 VAL A CA 1
ATOM 788 C C . VAL A 1 107 ? -22.134 -4.237 0.785 1.00 87.44 107 VAL A C 1
ATOM 790 O O . VAL A 1 107 ? -21.112 -3.590 0.546 1.00 87.44 107 VAL A O 1
ATOM 793 N N . PRO A 1 108 ? -22.347 -4.813 1.984 1.00 90.94 108 PRO A N 1
ATOM 794 C CA . PRO A 1 108 ? -21.300 -4.928 2.990 1.00 90.94 108 PRO A CA 1
ATOM 795 C C . PRO A 1 108 ? -20.066 -5.632 2.431 1.00 90.94 108 PRO A C 1
ATOM 797 O O . PRO A 1 108 ? -20.178 -6.558 1.615 1.00 90.94 108 PRO A O 1
ATOM 800 N N . PHE A 1 109 ? -18.893 -5.208 2.886 1.00 91.44 109 PHE A N 1
ATOM 801 C CA . PHE A 1 109 ? -17.641 -5.771 2.411 1.00 91.44 109 PHE A CA 1
ATOM 802 C C . PHE A 1 109 ? -16.520 -5.689 3.438 1.00 91.44 109 PHE A C 1
ATOM 804 O O . PHE A 1 109 ? -16.552 -4.898 4.380 1.00 91.44 109 PHE A O 1
ATOM 811 N N . SER A 1 110 ? -15.494 -6.498 3.206 1.00 91.50 110 SER A N 1
ATOM 812 C CA . SER A 1 110 ? -14.189 -6.372 3.843 1.00 91.50 110 SER A CA 1
ATOM 813 C C . SER A 1 110 ? -13.090 -6.527 2.804 1.00 91.50 110 SER A C 1
ATOM 815 O O . SER A 1 110 ? -13.203 -7.333 1.881 1.00 91.50 110 SER A O 1
ATOM 817 N N . ILE A 1 111 ? -12.023 -5.756 2.952 1.00 91.75 111 ILE A N 1
ATOM 818 C CA . ILE A 1 111 ? -10.795 -5.877 2.182 1.00 91.75 111 ILE A CA 1
ATOM 819 C C . ILE A 1 111 ? -9.624 -6.058 3.138 1.00 91.75 111 ILE A C 1
ATOM 821 O O . ILE A 1 111 ? -9.527 -5.368 4.151 1.00 91.75 111 ILE A O 1
ATOM 825 N N . SER A 1 112 ? -8.742 -6.995 2.815 1.00 92.25 112 SER A N 1
ATOM 826 C CA . SER A 1 112 ? -7.491 -7.229 3.529 1.00 92.25 112 SER A CA 1
ATOM 827 C C . SER A 1 112 ? -6.357 -7.279 2.518 1.00 92.25 112 SER A C 1
ATOM 829 O O . SER A 1 112 ? -6.386 -8.109 1.612 1.00 92.25 112 SER A O 1
ATOM 831 N N . CYS A 1 113 ? -5.385 -6.388 2.672 1.00 93.50 113 CYS A N 1
ATOM 832 C CA . CYS A 1 113 ? -4.176 -6.314 1.869 1.00 93.50 113 CYS A CA 1
ATOM 833 C C . CYS A 1 113 ? -2.948 -6.578 2.735 1.00 93.50 113 CYS A C 1
ATOM 835 O O . CYS A 1 113 ? -2.847 -6.066 3.850 1.00 93.50 113 CYS A O 1
ATOM 837 N N . GLY A 1 114 ? -2.017 -7.369 2.218 1.00 91.62 114 GLY A N 1
ATOM 838 C CA . GLY A 1 114 ? -0.770 -7.696 2.897 1.00 91.62 114 GLY A CA 1
ATOM 839 C C . GLY A 1 114 ? -0.037 -8.834 2.200 1.00 91.62 114 GLY A C 1
ATOM 840 O O . GLY A 1 114 ? -0.372 -9.209 1.075 1.00 91.62 114 GLY A O 1
ATOM 841 N N . ARG A 1 115 ? 0.967 -9.407 2.866 1.00 88.56 115 ARG A N 1
ATOM 842 C CA . ARG A 1 115 ? 1.704 -10.549 2.309 1.00 88.56 115 ARG A CA 1
ATOM 843 C C . ARG A 1 115 ? 0.770 -11.743 2.093 1.00 88.56 115 ARG A C 1
ATOM 845 O O . ARG A 1 115 ? -0.159 -11.964 2.870 1.00 88.56 115 ARG A O 1
ATOM 852 N N . ALA A 1 116 ? 1.030 -12.528 1.049 1.00 86.56 116 ALA A N 1
ATOM 853 C CA . ALA A 1 116 ? 0.161 -13.633 0.648 1.00 86.56 116 ALA A CA 1
ATOM 854 C C . ALA A 1 116 ? -0.071 -14.673 1.765 1.00 86.56 116 ALA A C 1
ATOM 856 O O . ALA A 1 116 ? -1.203 -15.124 1.921 1.00 86.56 116 ALA A O 1
ATOM 857 N N . ASP A 1 117 ? 0.948 -14.994 2.577 1.00 78.81 117 ASP A N 1
ATOM 858 C CA . ASP A 1 117 ? 0.844 -15.891 3.749 1.00 78.81 117 ASP A CA 1
ATOM 859 C C . ASP A 1 117 ? -0.128 -15.393 4.820 1.00 78.81 117 ASP A C 1
ATOM 861 O O . ASP A 1 117 ? -0.606 -16.170 5.637 1.00 78.81 117 ASP A O 1
ATOM 865 N N . LEU A 1 118 ? -0.391 -14.091 4.847 1.00 78.06 118 LEU A N 1
ATOM 866 C CA . LEU A 1 118 ? -1.170 -13.448 5.896 1.00 78.06 118 LEU A CA 1
ATOM 867 C C . LEU A 1 118 ? -2.634 -13.254 5.502 1.00 78.06 118 LEU A C 1
ATOM 869 O O . LEU A 1 118 ? -3.508 -13.194 6.368 1.00 78.06 118 LEU A O 1
ATOM 873 N N . VAL A 1 119 ? -2.908 -13.120 4.204 1.00 82.88 119 VAL A N 1
ATOM 874 C CA . VAL A 1 119 ? -4.242 -12.761 3.705 1.00 82.88 119 VAL A CA 1
ATOM 875 C C . VAL A 1 119 ? -4.970 -13.929 3.048 1.00 82.88 119 VAL A C 1
ATOM 877 O O . VAL A 1 119 ? -6.198 -14.005 3.181 1.00 82.88 119 VAL A O 1
ATOM 880 N N . LEU A 1 120 ? -4.245 -14.850 2.403 1.00 79.25 120 LEU A N 1
ATOM 881 C CA . LEU A 1 120 ? -4.816 -16.021 1.734 1.00 79.25 120 LEU A CA 1
ATOM 882 C C . LEU A 1 120 ? -4.885 -17.236 2.671 1.00 79.25 120 LEU A C 1
ATOM 884 O O . LEU A 1 120 ? -4.057 -17.371 3.570 1.00 79.25 120 LEU A O 1
ATOM 888 N N . PRO A 1 121 ? -5.847 -18.152 2.471 1.00 70.56 121 PRO A N 1
ATOM 889 C CA . PRO A 1 121 ? -5.824 -19.450 3.136 1.00 70.56 121 PRO A CA 1
ATOM 890 C C . PRO A 1 121 ? -4.599 -20.268 2.692 1.00 70.56 121 PRO A C 1
ATOM 892 O O . PRO A 1 121 ? -4.263 -20.297 1.509 1.00 70.56 121 PRO A O 1
ATOM 895 N N . HIS A 1 122 ? -3.953 -20.972 3.629 1.00 62.31 122 HIS A N 1
ATOM 896 C CA . HIS A 1 122 ? -2.729 -21.745 3.360 1.00 62.31 122 HIS A CA 1
ATOM 897 C C . HIS A 1 122 ? -2.914 -22.901 2.353 1.00 62.31 122 HIS A C 1
ATOM 899 O O . HIS A 1 122 ? -1.941 -23.297 1.710 1.00 62.31 122 HIS A O 1
ATOM 905 N N . ASP A 1 123 ? -4.147 -23.388 2.165 1.00 60.78 123 ASP A N 1
ATOM 906 C CA . ASP A 1 123 ? -4.442 -24.630 1.435 1.00 60.78 123 ASP A CA 1
ATOM 907 C C . ASP A 1 123 ? -5.105 -24.428 0.058 1.00 60.78 123 ASP A C 1
ATOM 909 O O . ASP A 1 123 ? -5.624 -25.380 -0.527 1.00 60.78 123 ASP A O 1
ATOM 913 N N . GLU A 1 124 ? -5.103 -23.213 -0.506 1.00 63.53 124 GLU A N 1
ATOM 914 C CA . GLU A 1 124 ? -5.641 -23.002 -1.859 1.00 63.53 124 GLU A CA 1
ATOM 915 C C . GLU A 1 124 ? -4.715 -23.615 -2.925 1.00 63.53 124 GLU A C 1
ATOM 917 O O . GLU A 1 124 ? -3.722 -23.022 -3.364 1.00 63.53 124 GLU A O 1
ATOM 922 N N . LEU A 1 125 ? -5.039 -24.845 -3.332 1.00 56.03 125 LEU A N 1
ATOM 923 C CA . LEU A 1 125 ? -4.372 -25.566 -4.411 1.00 56.03 125 LEU A CA 1
ATOM 924 C C . LEU A 1 125 ? -4.871 -25.083 -5.778 1.00 56.03 125 LEU A C 1
ATOM 926 O O . LEU A 1 125 ? -6.060 -25.114 -6.088 1.00 56.03 125 LEU A O 1
ATOM 930 N N . THR A 1 126 ? -3.928 -24.685 -6.624 1.00 65.69 126 THR A N 1
ATOM 931 C CA . THR A 1 126 ? -4.118 -24.426 -8.054 1.00 65.69 126 THR A CA 1
ATOM 932 C C . THR A 1 126 ? -3.595 -25.625 -8.850 1.00 65.69 126 THR A C 1
ATOM 934 O O . THR A 1 126 ? -2.805 -26.428 -8.345 1.00 65.69 126 THR A O 1
ATOM 937 N N . ASN A 1 127 ? -3.931 -25.716 -10.138 1.00 65.50 127 ASN A N 1
ATOM 938 C CA . ASN A 1 127 ? -3.357 -26.721 -11.042 1.00 65.50 127 ASN A CA 1
ATOM 939 C C . ASN A 1 127 ? -1.832 -26.560 -11.204 1.00 65.50 127 ASN A C 1
ATOM 941 O O . ASN A 1 127 ? -1.167 -27.449 -11.727 1.00 65.50 127 ASN A O 1
ATOM 945 N N . SER A 1 128 ? -1.277 -25.421 -10.776 1.00 63.50 128 SER A N 1
ATOM 946 C CA . SER A 1 128 ? 0.149 -25.090 -10.831 1.00 63.50 128 SER A CA 1
ATOM 947 C C . SER A 1 128 ? 0.850 -25.146 -9.460 1.00 63.50 128 SER A C 1
ATOM 949 O O . SER A 1 128 ? 1.981 -24.670 -9.349 1.00 63.50 128 SER A O 1
ATOM 951 N N . GLY A 1 129 ? 0.208 -25.708 -8.427 1.00 71.25 129 GLY A N 1
ATOM 952 C CA . GLY A 1 129 ? 0.705 -25.758 -7.041 1.00 71.25 129 GLY A CA 1
ATOM 953 C C . GLY A 1 129 ? -0.116 -24.885 -6.087 1.00 71.25 129 GLY A C 1
ATOM 954 O O . GLY A 1 129 ? -1.167 -24.380 -6.468 1.00 71.25 129 GLY A O 1
ATOM 955 N N . SER A 1 130 ? 0.324 -24.681 -4.843 1.00 78.19 130 SER A N 1
ATOM 956 C CA . SER A 1 130 ? -0.403 -23.777 -3.937 1.00 78.19 130 SER A CA 1
ATOM 957 C C . SER A 1 130 ? -0.295 -22.321 -4.405 1.00 78.19 130 SER A C 1
ATOM 959 O O . SER A 1 130 ? 0.773 -21.875 -4.841 1.00 78.19 130 SER A O 1
ATOM 961 N N . ALA A 1 131 ? -1.392 -21.563 -4.303 1.00 77.38 131 ALA A N 1
ATOM 962 C CA . ALA A 1 131 ? -1.410 -20.130 -4.613 1.00 77.38 131 ALA A CA 1
ATOM 963 C C . ALA A 1 131 ? -0.329 -19.386 -3.813 1.00 77.38 131 ALA A C 1
ATOM 965 O O . ALA A 1 131 ? 0.404 -18.562 -4.359 1.00 77.38 131 ALA A O 1
ATOM 966 N N . PHE A 1 132 ? -0.154 -19.775 -2.547 1.00 78.06 132 PHE A N 1
ATOM 967 C CA . PHE A 1 132 ? 0.907 -19.285 -1.676 1.00 78.06 132 PHE A CA 1
ATOM 968 C C . PHE A 1 132 ? 2.313 -19.486 -2.267 1.00 78.06 132 PHE A C 1
ATOM 970 O O . PHE A 1 132 ? 3.078 -18.528 -2.361 1.00 78.06 132 PHE A O 1
ATOM 977 N N . ALA A 1 133 ? 2.655 -20.697 -2.721 1.00 80.50 133 ALA A N 1
ATOM 978 C CA . ALA A 1 133 ? 3.977 -20.970 -3.290 1.00 80.50 133 ALA A CA 1
ATOM 979 C C . ALA A 1 133 ? 4.221 -20.210 -4.603 1.00 80.50 133 ALA A C 1
ATOM 981 O O . ALA A 1 133 ? 5.352 -19.832 -4.904 1.00 80.50 133 ALA A O 1
ATOM 982 N N . LEU A 1 134 ? 3.171 -19.980 -5.394 1.00 83.50 134 LEU A N 1
ATOM 983 C CA . LEU A 1 134 ? 3.266 -19.216 -6.637 1.00 83.50 134 LEU A CA 1
ATOM 984 C C . LEU A 1 134 ? 3.474 -17.719 -6.385 1.00 83.50 134 LEU A C 1
ATOM 986 O O . LEU A 1 134 ? 4.259 -17.097 -7.099 1.00 83.50 134 LEU A O 1
ATOM 990 N N . LEU A 1 135 ? 2.806 -17.164 -5.373 1.00 87.44 135 LEU A N 1
ATOM 991 C CA . LEU A 1 135 ? 2.927 -15.759 -4.977 1.00 87.44 135 LEU A CA 1
ATOM 992 C C . LEU A 1 135 ? 4.214 -15.474 -4.195 1.00 87.44 135 LEU A C 1
ATOM 994 O O . LEU A 1 135 ? 4.755 -14.379 -4.293 1.00 87.44 135 LEU A O 1
ATOM 998 N N . GLY A 1 136 ? 4.748 -16.472 -3.488 1.00 85.62 136 GLY A N 1
ATOM 999 C CA . GLY A 1 136 ? 6.044 -16.408 -2.808 1.00 85.62 136 GLY A CA 1
ATOM 1000 C C . GLY A 1 136 ? 7.261 -16.570 -3.727 1.00 85.62 136 GLY A C 1
ATOM 1001 O O . GLY A 1 136 ? 8.378 -16.701 -3.231 1.00 85.62 136 GLY A O 1
ATOM 1002 N N . LYS A 1 137 ? 7.082 -16.605 -5.056 1.00 89.56 137 LYS A N 1
ATOM 1003 C CA . LYS A 1 137 ? 8.205 -16.687 -5.999 1.00 89.56 137 LYS A CA 1
ATOM 1004 C C . LYS A 1 137 ? 9.019 -15.402 -5.996 1.00 89.56 137 LYS A C 1
ATOM 1006 O O . LYS A 1 137 ? 8.461 -14.307 -6.030 1.00 89.56 137 LYS A O 1
ATOM 1011 N N . SER A 1 138 ? 10.335 -15.556 -6.074 1.00 92.50 138 SER A N 1
ATOM 1012 C CA . SER A 1 138 ? 11.259 -14.438 -6.229 1.00 92.50 138 SER A CA 1
ATOM 1013 C C . SER A 1 138 ? 11.681 -14.230 -7.684 1.00 92.50 138 SER A C 1
ATOM 1015 O O . SER A 1 138 ? 11.782 -15.176 -8.469 1.00 92.50 138 SER A O 1
ATOM 1017 N N . CYS A 1 139 ? 11.924 -12.974 -8.027 1.00 92.38 139 CYS A N 1
ATOM 1018 C CA . CYS A 1 139 ? 12.363 -12.478 -9.316 1.00 92.38 139 CYS A CA 1
ATOM 1019 C C . CYS A 1 139 ? 13.711 -11.774 -9.147 1.00 92.38 139 CYS A C 1
ATOM 1021 O O . CYS A 1 139 ? 13.967 -11.139 -8.123 1.00 92.38 139 CYS A O 1
ATOM 1023 N N . SER A 1 140 ? 14.572 -11.910 -10.154 1.00 92.44 140 SER A N 1
ATOM 1024 C CA . SER A 1 140 ? 15.899 -11.298 -10.160 1.00 92.44 140 SER A CA 1
ATOM 1025 C C . SER A 1 140 ? 15.881 -9.964 -10.897 1.00 92.44 140 SER A C 1
ATOM 1027 O O . SER A 1 140 ? 15.339 -9.863 -11.998 1.00 92.44 140 SER A O 1
ATOM 1029 N N . PHE A 1 141 ? 16.516 -8.967 -10.294 1.00 91.75 141 PHE A N 1
ATOM 1030 C CA . PHE A 1 141 ? 16.713 -7.633 -10.836 1.00 91.75 141 PHE A CA 1
ATOM 1031 C C . PHE A 1 141 ? 18.213 -7.391 -10.951 1.00 91.75 141 PHE A C 1
ATOM 1033 O O . PHE A 1 141 ? 18.937 -7.477 -9.961 1.00 91.75 141 PHE A O 1
ATOM 1040 N N . ALA A 1 142 ? 18.688 -7.144 -12.166 1.00 89.62 142 ALA A N 1
ATOM 1041 C CA . ALA A 1 142 ? 20.108 -6.997 -12.442 1.00 89.62 142 ALA A CA 1
ATOM 1042 C C . ALA A 1 142 ? 20.503 -5.519 -12.469 1.00 89.62 142 ALA A C 1
ATOM 1044 O O . ALA A 1 142 ? 19.829 -4.720 -13.119 1.00 89.62 142 ALA A O 1
ATOM 1045 N N . SER A 1 143 ? 21.622 -5.180 -11.833 1.00 90.56 143 SER A N 1
ATOM 1046 C CA . SER A 1 143 ? 22.330 -3.929 -12.105 1.00 90.56 143 SER A CA 1
ATOM 1047 C C . SER A 1 143 ? 23.182 -4.023 -13.383 1.00 90.56 143 SER A C 1
ATOM 1049 O O . SER A 1 143 ? 23.457 -5.113 -13.898 1.00 90.56 143 SER A O 1
ATOM 1051 N N . PHE A 1 144 ? 23.691 -2.888 -13.864 1.00 86.38 144 PHE A N 1
ATOM 1052 C CA . PHE A 1 144 ? 24.536 -2.760 -15.056 1.00 86.38 144 PHE A CA 1
ATOM 1053 C C . PHE A 1 144 ? 25.837 -3.574 -14.986 1.00 86.38 144 PHE A C 1
ATOM 1055 O O . PHE A 1 144 ? 26.381 -3.957 -16.019 1.00 86.38 144 PHE A O 1
ATOM 1062 N N . ASN A 1 145 ? 26.351 -3.843 -13.782 1.00 87.12 145 ASN A N 1
ATOM 1063 C CA . ASN A 1 145 ? 27.545 -4.664 -13.556 1.00 87.12 145 ASN A CA 1
ATOM 1064 C C . ASN A 1 145 ? 27.218 -6.137 -13.242 1.00 87.12 145 ASN A C 1
ATOM 1066 O O . ASN A 1 145 ? 28.106 -6.891 -12.846 1.00 87.12 145 ASN A O 1
ATOM 1070 N N . GLY A 1 146 ? 25.959 -6.547 -13.417 1.00 88.38 146 GLY A N 1
ATOM 1071 C CA . GLY A 1 146 ? 25.510 -7.929 -13.282 1.00 88.38 146 GLY A CA 1
ATOM 1072 C C . GLY A 1 146 ? 25.207 -8.384 -11.853 1.00 88.38 146 GLY A C 1
ATOM 1073 O O . GLY A 1 146 ? 24.867 -9.557 -11.676 1.00 88.38 146 GLY A O 1
ATOM 1074 N N . VAL A 1 147 ? 25.288 -7.501 -10.846 1.00 92.62 147 VAL A N 1
ATOM 1075 C CA . VAL A 1 147 ? 24.854 -7.825 -9.476 1.00 92.62 147 VAL A CA 1
ATOM 1076 C C . VAL A 1 147 ? 23.350 -8.084 -9.493 1.00 92.62 147 VAL A C 1
ATOM 1078 O O . VAL A 1 147 ? 22.571 -7.287 -10.011 1.00 92.62 147 VAL A O 1
ATOM 1081 N N . GLN A 1 148 ? 22.950 -9.234 -8.954 1.00 93.38 148 GLN A N 1
ATOM 1082 C CA . GLN A 1 148 ? 21.555 -9.652 -8.903 1.00 93.38 148 GLN A CA 1
ATOM 1083 C C . GLN A 1 148 ? 20.958 -9.317 -7.541 1.00 93.38 148 GLN A C 1
ATOM 1085 O O . GLN A 1 148 ? 21.466 -9.749 -6.505 1.00 93.38 148 GLN A O 1
ATOM 1090 N N . PHE A 1 149 ? 19.842 -8.608 -7.563 1.00 94.00 149 PHE A N 1
ATOM 1091 C CA . PHE A 1 149 ? 18.956 -8.401 -6.430 1.00 94.00 149 PHE A CA 1
ATOM 1092 C C . PHE A 1 149 ? 17.767 -9.343 -6.569 1.00 94.00 149 PHE A C 1
ATOM 1094 O O . PHE A 1 149 ? 17.295 -9.598 -7.676 1.00 94.00 149 PHE A O 1
ATOM 1101 N N . VAL A 1 150 ? 17.303 -9.903 -5.458 1.00 93.69 150 VAL A N 1
ATOM 1102 C CA . VAL A 1 150 ? 16.213 -10.880 -5.451 1.00 93.69 150 VAL A CA 1
ATOM 1103 C C . VAL A 1 150 ? 15.081 -10.305 -4.626 1.00 93.69 150 VAL A C 1
ATOM 1105 O O . VAL A 1 150 ? 15.243 -10.078 -3.432 1.00 93.69 150 VAL A O 1
ATOM 1108 N N . GLU A 1 151 ? 13.940 -10.102 -5.271 1.00 93.62 151 GLU A N 1
ATOM 1109 C CA . GLU A 1 151 ? 12.723 -9.585 -4.646 1.00 93.62 151 GLU A CA 1
ATOM 1110 C C . GLU A 1 151 ? 11.530 -10.455 -5.016 1.00 93.62 151 GLU A C 1
ATOM 1112 O O . GLU A 1 151 ? 11.618 -11.302 -5.903 1.00 93.62 151 GLU A O 1
ATOM 1117 N N . ASN A 1 152 ? 10.386 -10.263 -4.367 1.00 93.19 152 ASN A N 1
ATOM 1118 C CA . ASN A 1 152 ? 9.183 -11.010 -4.727 1.00 93.19 152 ASN A CA 1
ATOM 1119 C C . ASN A 1 152 ? 8.709 -10.647 -6.144 1.00 93.19 152 ASN A C 1
ATOM 1121 O O . ASN A 1 152 ? 8.740 -9.487 -6.551 1.00 93.19 152 ASN A O 1
ATOM 1125 N N . CYS A 1 153 ? 8.235 -11.631 -6.908 1.00 93.69 153 CYS A N 1
ATOM 1126 C CA . CYS A 1 153 ? 7.649 -11.399 -8.231 1.00 93.69 153 CYS A CA 1
ATOM 1127 C C . CYS A 1 153 ? 6.277 -10.715 -8.160 1.00 93.69 153 CYS A C 1
ATOM 1129 O O . CYS A 1 153 ? 5.866 -10.067 -9.120 1.00 93.69 153 CYS A O 1
ATOM 1131 N N . ALA A 1 154 ? 5.568 -10.868 -7.044 1.00 94.19 154 ALA A N 1
ATOM 1132 C CA . ALA A 1 154 ? 4.331 -10.169 -6.729 1.00 94.19 154 ALA A CA 1
ATOM 1133 C C . ALA A 1 154 ? 4.520 -9.401 -5.419 1.00 94.19 154 ALA A C 1
ATOM 1135 O O . ALA A 1 154 ? 5.230 -9.867 -4.527 1.00 94.19 154 ALA A O 1
ATOM 1136 N N . ASN A 1 155 ? 3.907 -8.227 -5.311 1.00 95.38 155 ASN A N 1
ATOM 1137 C CA . ASN A 1 155 ? 3.892 -7.486 -4.052 1.00 95.38 155 ASN A CA 1
ATOM 1138 C C . ASN A 1 155 ? 2.767 -8.019 -3.149 1.00 95.38 155 ASN A C 1
ATOM 1140 O O . ASN A 1 155 ? 2.357 -9.179 -3.257 1.00 95.38 155 ASN A O 1
ATOM 1144 N N . ASN A 1 156 ? 2.270 -7.186 -2.238 1.00 94.06 156 ASN A N 1
ATOM 1145 C CA . ASN A 1 156 ? 1.156 -7.556 -1.381 1.00 94.06 156 ASN A CA 1
ATOM 1146 C C . ASN A 1 156 ? -0.106 -7.872 -2.204 1.00 94.06 156 ASN A C 1
ATOM 1148 O O . ASN A 1 156 ? -0.343 -7.347 -3.295 1.00 94.06 156 ASN A O 1
ATOM 1152 N N . VAL A 1 157 ? -0.919 -8.767 -1.653 1.00 93.38 157 VAL A N 1
ATOM 1153 C CA . VAL A 1 157 ? -2.179 -9.226 -2.231 1.00 93.38 157 VAL A CA 1
ATOM 1154 C C . VAL A 1 157 ? -3.319 -8.608 -1.451 1.00 93.38 157 VAL A C 1
ATOM 1156 O O . VAL A 1 157 ? -3.309 -8.627 -0.224 1.00 93.38 157 VAL A O 1
ATOM 1159 N N . CYS A 1 158 ? -4.319 -8.109 -2.165 1.00 94.12 158 CYS A N 1
ATOM 1160 C CA . CYS A 1 158 ? -5.582 -7.656 -1.614 1.00 94.12 158 CYS A CA 1
ATOM 1161 C C . CYS A 1 158 ? -6.678 -8.685 -1.882 1.00 94.12 158 CYS A C 1
ATOM 1163 O O . CYS A 1 158 ? -6.882 -9.099 -3.023 1.00 94.12 158 CYS A O 1
ATOM 1165 N N . VAL A 1 159 ? -7.416 -9.054 -0.840 1.00 92.69 159 VAL A N 1
ATOM 1166 C CA . VAL A 1 159 ? -8.596 -9.921 -0.908 1.00 92.69 159 VAL A CA 1
ATOM 1167 C C . VAL A 1 159 ? -9.809 -9.113 -0.482 1.00 92.69 159 VAL A C 1
ATOM 1169 O O . VAL A 1 159 ? -9.878 -8.657 0.659 1.00 92.69 159 VAL A O 1
ATOM 1172 N N . LEU A 1 160 ? -10.768 -8.961 -1.389 1.00 93.00 160 LEU A N 1
ATOM 1173 C CA . LEU A 1 160 ? -12.059 -8.331 -1.153 1.00 93.00 160 LEU A CA 1
ATOM 1174 C C . LEU A 1 160 ? -13.136 -9.407 -1.025 1.00 93.00 160 LEU A C 1
ATOM 1176 O O . LEU A 1 160 ? -13.338 -10.195 -1.946 1.00 93.00 160 LEU A O 1
ATOM 1180 N N . LYS A 1 161 ? -13.879 -9.387 0.077 1.00 91.88 161 LYS A N 1
ATOM 1181 C CA . LYS A 1 161 ? -15.127 -10.133 0.258 1.00 91.88 161 LYS A CA 1
ATOM 1182 C C . LYS A 1 161 ? -16.280 -9.143 0.235 1.00 91.88 161 LYS A C 1
ATOM 1184 O O . LYS A 1 161 ? -16.270 -8.208 1.030 1.00 91.88 161 LYS A O 1
ATOM 1189 N N . TYR A 1 162 ? -17.249 -9.327 -0.654 1.00 91.06 162 TYR A N 1
ATOM 1190 C CA . TYR A 1 162 ? -18.374 -8.405 -0.826 1.00 91.06 162 TYR A CA 1
ATOM 1191 C C . TYR A 1 162 ? -19.630 -9.189 -1.216 1.00 91.06 162 TYR A C 1
ATOM 1193 O O . TYR A 1 162 ? -19.642 -9.927 -2.203 1.00 91.06 162 TYR A O 1
ATOM 1201 N N . GLY A 1 163 ? -20.683 -9.095 -0.401 1.00 86.81 163 GLY A N 1
ATOM 1202 C CA . GLY A 1 163 ? -21.806 -10.035 -0.494 1.00 86.81 163 GLY A CA 1
ATOM 1203 C C . GLY A 1 163 ? -21.323 -11.496 -0.447 1.00 86.81 163 GLY A C 1
ATOM 1204 O O . GLY A 1 163 ? -20.568 -11.870 0.447 1.00 86.81 163 GLY A O 1
ATOM 1205 N N . ASN A 1 164 ? -21.712 -12.304 -1.440 1.00 87.00 164 ASN A N 1
ATOM 1206 C CA . ASN A 1 164 ? -21.263 -13.699 -1.596 1.00 87.00 164 ASN A CA 1
ATOM 1207 C C . ASN A 1 164 ? -20.084 -13.862 -2.574 1.00 87.00 164 ASN A C 1
ATOM 1209 O O . ASN A 1 164 ? -19.762 -14.982 -2.970 1.00 87.00 164 ASN A O 1
ATOM 1213 N N . ALA A 1 165 ? -19.472 -12.761 -3.008 1.00 91.19 165 ALA A N 1
ATOM 1214 C CA . ALA A 1 165 ? -18.399 -12.762 -3.990 1.00 91.19 165 ALA A CA 1
ATOM 1215 C C . ALA A 1 165 ? -17.040 -12.470 -3.344 1.00 91.19 165 ALA A C 1
ATOM 1217 O O . ALA A 1 165 ? -16.932 -11.816 -2.300 1.00 91.19 165 ALA A O 1
ATOM 1218 N N . VAL A 1 166 ? -15.990 -12.952 -4.007 1.00 91.44 166 VAL A N 1
ATOM 1219 C CA . VAL A 1 166 ? -14.598 -12.683 -3.652 1.00 91.44 166 VAL A CA 1
ATOM 1220 C C . VAL A 1 166 ? -13.877 -12.160 -4.883 1.00 91.44 166 VAL A C 1
ATOM 1222 O O . VAL A 1 166 ? -14.003 -12.724 -5.970 1.00 91.44 166 VAL A O 1
ATOM 1225 N N . ALA A 1 167 ? -13.123 -11.083 -4.707 1.00 93.69 167 ALA A N 1
ATOM 1226 C CA . ALA A 1 167 ? -12.198 -10.572 -5.704 1.00 93.69 167 ALA A CA 1
ATOM 1227 C C . ALA A 1 167 ? -10.800 -10.470 -5.094 1.00 93.69 167 ALA A C 1
ATOM 1229 O O . ALA A 1 167 ? -10.641 -10.240 -3.894 1.00 93.69 167 ALA A O 1
ATOM 1230 N N . LEU A 1 168 ? -9.789 -10.654 -5.929 1.00 94.06 168 LEU A N 1
ATOM 1231 C CA . LE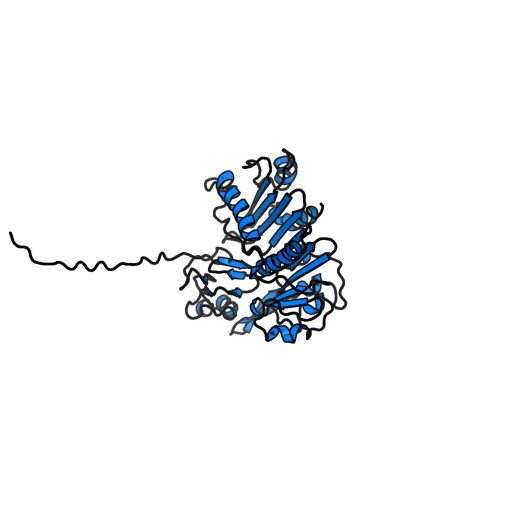U A 1 168 ? -8.390 -10.569 -5.556 1.00 94.06 168 LEU A CA 1
ATOM 1232 C C . LEU A 1 168 ? -7.691 -9.560 -6.453 1.00 94.06 168 LEU A C 1
ATOM 1234 O O . LEU A 1 168 ? -8.059 -9.381 -7.612 1.00 94.06 168 LEU A O 1
ATOM 1238 N N . GLY A 1 169 ? -6.641 -8.938 -5.947 1.00 95.19 169 GLY A N 1
ATOM 1239 C CA . GLY A 1 169 ? -5.770 -8.125 -6.776 1.00 95.19 169 GLY A CA 1
ATOM 1240 C C . GLY A 1 169 ? -4.388 -7.986 -6.174 1.00 95.19 169 GLY A C 1
ATOM 1241 O O . GLY A 1 169 ? -4.203 -8.169 -4.972 1.00 95.19 169 GLY A O 1
ATOM 1242 N N . MET A 1 170 ? -3.418 -7.664 -7.018 1.00 95.94 170 MET A N 1
ATOM 1243 C CA . MET A 1 170 ? -2.038 -7.409 -6.607 1.00 95.94 170 MET A CA 1
ATOM 1244 C C . MET A 1 170 ? -1.278 -6.664 -7.699 1.00 95.94 170 MET A C 1
ATOM 1246 O O . MET A 1 170 ? -1.640 -6.723 -8.876 1.00 95.94 170 MET A O 1
ATOM 1250 N N . SER A 1 171 ? -0.191 -6.005 -7.318 1.00 96.56 171 SER A N 1
ATOM 1251 C CA . SER A 1 171 ? 0.811 -5.512 -8.259 1.00 96.56 171 SER A CA 1
ATOM 1252 C C . SER A 1 171 ? 1.913 -6.561 -8.454 1.00 96.56 171 SER A C 1
ATOM 1254 O O . SER A 1 171 ? 2.216 -7.348 -7.553 1.00 96.56 171 SER A O 1
ATOM 1256 N N . VAL A 1 172 ? 2.504 -6.604 -9.646 1.00 95.62 172 VAL A N 1
ATOM 1257 C CA . VAL A 1 172 ? 3.572 -7.545 -10.004 1.00 95.62 172 VAL A CA 1
ATOM 1258 C C . VAL A 1 172 ? 4.858 -6.811 -10.357 1.00 95.62 172 VAL A C 1
ATOM 1260 O O . VAL A 1 172 ? 4.842 -5.706 -10.896 1.00 95.62 172 VAL A O 1
ATOM 1263 N N . ASN A 1 173 ? 5.985 -7.436 -10.028 1.00 95.19 173 ASN A N 1
ATOM 1264 C CA . ASN A 1 173 ? 7.337 -6.986 -10.364 1.00 95.19 173 ASN A CA 1
ATOM 1265 C C . ASN A 1 173 ? 7.921 -7.777 -11.548 1.00 95.19 173 ASN A C 1
ATOM 1267 O O . ASN A 1 173 ? 9.071 -7.576 -11.929 1.00 95.19 173 ASN A O 1
ATOM 1271 N N . SER A 1 174 ? 7.144 -8.707 -12.108 1.00 91.69 174 SER A N 1
ATOM 1272 C CA . SER A 1 174 ? 7.501 -9.524 -13.262 1.00 91.69 174 SER A CA 1
ATOM 1273 C C . SER A 1 174 ? 6.574 -9.256 -14.444 1.00 91.69 174 SER A C 1
ATOM 1275 O O . SER A 1 174 ? 5.475 -8.719 -14.304 1.00 91.69 174 SER A O 1
ATOM 1277 N N . GLN A 1 175 ? 7.017 -9.658 -15.634 1.00 90.81 175 GLN A N 1
ATOM 1278 C CA . GLN A 1 175 ? 6.183 -9.604 -16.831 1.00 90.81 175 GLN A CA 1
ATOM 1279 C C . GLN A 1 175 ? 4.934 -10.478 -16.657 1.00 90.81 175 GLN A C 1
ATOM 1281 O O . GLN A 1 175 ? 5.034 -11.663 -16.320 1.00 90.81 175 GLN A O 1
ATOM 1286 N N . ILE A 1 176 ? 3.759 -9.918 -16.964 1.00 92.12 176 ILE A N 1
ATOM 1287 C CA . ILE A 1 176 ? 2.469 -10.608 -16.815 1.00 92.12 176 ILE A CA 1
ATOM 1288 C C . ILE A 1 176 ? 2.371 -11.884 -17.664 1.00 92.12 176 ILE A C 1
ATOM 1290 O O . ILE A 1 176 ? 1.662 -12.812 -17.291 1.00 92.12 176 ILE A O 1
ATOM 1294 N N . ASN A 1 177 ? 3.118 -11.968 -18.765 1.00 92.12 177 ASN A N 1
ATOM 1295 C CA . ASN A 1 177 ? 3.196 -13.117 -19.671 1.00 92.12 177 ASN A CA 1
ATOM 1296 C C . ASN A 1 177 ? 4.520 -13.900 -19.571 1.00 92.12 177 ASN A C 1
ATOM 1298 O O . ASN A 1 177 ? 4.804 -14.744 -20.420 1.00 92.12 177 ASN A O 1
ATOM 1302 N N . GLY A 1 178 ? 5.333 -13.639 -18.543 1.00 90.12 178 GLY A N 1
ATOM 1303 C CA . GLY A 1 178 ? 6.628 -14.287 -18.349 1.00 90.12 178 GLY A CA 1
ATOM 1304 C C . GLY A 1 178 ? 6.562 -15.670 -17.673 1.00 90.12 178 GLY A C 1
ATOM 1305 O O . GLY A 1 178 ? 5.498 -16.141 -17.258 1.00 90.12 178 GLY A O 1
ATOM 1306 N N . PRO A 1 179 ? 7.718 -16.336 -17.479 1.00 87.81 179 PRO A N 1
ATOM 1307 C CA . PRO A 1 179 ? 7.801 -17.636 -16.801 1.00 87.81 1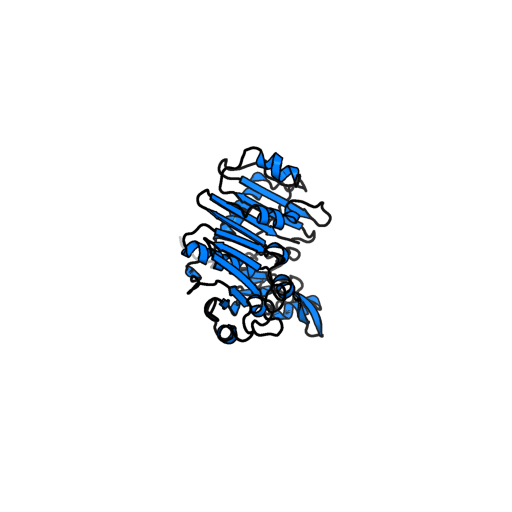79 PRO A CA 1
ATOM 1308 C C . PRO A 1 179 ? 7.283 -17.624 -15.354 1.00 87.81 179 PRO A C 1
ATOM 1310 O O . PRO A 1 179 ? 6.715 -18.614 -14.885 1.00 87.81 179 PRO A O 1
ATOM 1313 N N . THR A 1 180 ? 7.447 -16.496 -14.657 1.00 89.00 180 THR A N 1
ATOM 1314 C CA . THR A 1 180 ? 6.965 -16.248 -13.288 1.00 89.00 180 THR A CA 1
ATOM 1315 C C . THR A 1 180 ? 5.612 -15.532 -13.255 1.00 89.00 180 THR A C 1
ATOM 1317 O O . THR A 1 180 ? 5.252 -14.944 -12.240 1.00 89.00 180 THR A O 1
ATOM 1320 N N . SER A 1 181 ? 4.854 -15.584 -14.357 1.00 91.38 181 SER A N 1
ATOM 1321 C CA . SER A 1 181 ? 3.538 -14.956 -14.477 1.00 91.38 181 SER A CA 1
ATOM 1322 C C . SER A 1 181 ? 2.588 -15.362 -13.349 1.00 91.38 181 SER A C 1
ATOM 1324 O O . SER A 1 181 ? 2.369 -16.551 -13.080 1.00 91.38 181 SER A O 1
ATOM 1326 N N . VAL A 1 182 ? 1.954 -14.349 -12.758 1.00 91.12 182 VAL A N 1
ATOM 1327 C CA . VAL A 1 182 ? 0.927 -14.506 -11.725 1.00 91.12 182 VAL A CA 1
ATOM 1328 C C . VAL A 1 182 ? -0.376 -15.108 -12.262 1.00 91.12 182 VAL A C 1
ATOM 1330 O O . VAL A 1 182 ? -1.185 -15.607 -11.490 1.00 91.12 182 VAL A O 1
ATOM 1333 N N . LEU A 1 183 ? -0.570 -15.163 -13.586 1.00 91.88 183 LEU A N 1
ATOM 1334 C CA . LEU A 1 183 ? -1.760 -15.767 -14.205 1.00 91.88 183 LEU A CA 1
ATOM 1335 C C . LEU A 1 183 ? -1.924 -17.251 -13.843 1.00 91.88 183 LEU A C 1
ATOM 1337 O O . LEU A 1 183 ? -3.042 -17.766 -13.800 1.00 91.88 183 LEU A O 1
ATOM 1341 N N . ARG A 1 184 ? -0.821 -17.923 -13.494 1.00 89.88 184 ARG A N 1
ATOM 1342 C CA . ARG A 1 184 ? -0.830 -19.308 -13.006 1.00 89.88 184 ARG A CA 1
ATOM 1343 C C . ARG A 1 184 ? -1.565 -19.469 -11.675 1.00 89.88 184 ARG A C 1
ATOM 1345 O O . ARG A 1 184 ? -2.159 -20.519 -11.463 1.00 89.88 184 ARG A O 1
ATOM 1352 N N . VAL A 1 185 ? -1.569 -18.439 -10.821 1.00 88.00 185 VAL A N 1
ATOM 1353 C CA . VAL A 1 185 ? -2.331 -18.425 -9.556 1.00 88.00 185 VAL A CA 1
ATOM 1354 C C . VAL A 1 185 ? -3.827 -18.587 -9.833 1.00 88.00 185 VAL A C 1
ATOM 1356 O O . VAL A 1 185 ? -4.533 -19.250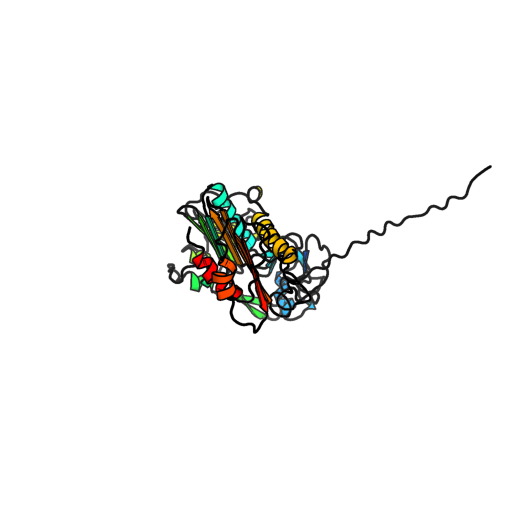 -9.085 1.00 88.00 185 VAL A O 1
ATOM 1359 N N . PHE A 1 186 ? -4.300 -18.054 -10.959 1.00 87.88 186 PHE A N 1
ATOM 1360 C CA . PHE A 1 186 ? -5.703 -18.095 -11.368 1.00 87.88 186 PHE A CA 1
ATOM 1361 C C . PHE A 1 186 ? -6.024 -19.250 -12.330 1.00 87.88 186 PHE A C 1
ATOM 1363 O O . PHE A 1 186 ? -7.086 -19.254 -12.953 1.00 87.88 186 PHE A O 1
ATOM 1370 N N . ASN A 1 187 ? -5.111 -20.217 -12.499 1.00 88.00 187 ASN A N 1
ATOM 1371 C CA . ASN A 1 187 ? -5.219 -21.292 -13.495 1.00 88.00 187 ASN A CA 1
ATOM 1372 C C . ASN A 1 187 ? -5.448 -20.777 -14.932 1.00 88.00 187 ASN A C 1
ATOM 1374 O O . ASN A 1 187 ? -6.155 -21.407 -15.722 1.00 88.00 187 ASN A O 1
ATOM 1378 N N . LYS A 1 188 ? -4.862 -19.627 -15.285 1.00 90.81 188 LYS A N 1
ATOM 1379 C CA . LYS A 1 188 ? -4.980 -19.018 -16.616 1.00 90.81 188 LYS A CA 1
ATOM 1380 C C . LYS A 1 188 ? -3.699 -19.209 -17.439 1.00 90.81 188 LYS A C 1
ATOM 1382 O O . LYS A 1 188 ? -2.606 -19.272 -16.868 1.00 90.81 188 LYS A O 1
ATOM 1387 N N . PRO A 1 189 ? -3.798 -19.285 -18.782 1.00 91.50 189 PRO A N 1
ATOM 1388 C CA . PRO A 1 189 ? -2.617 -19.329 -19.636 1.00 91.50 189 PRO A CA 1
ATOM 1389 C C . PRO A 1 189 ? -1.840 -18.013 -19.536 1.00 91.50 189 PRO A C 1
ATOM 1391 O O . PRO A 1 189 ? -2.431 -16.938 -19.466 1.00 91.50 189 PRO A O 1
ATOM 1394 N N . ILE A 1 190 ? -0.506 -18.086 -19.583 1.00 91.81 190 ILE A N 1
ATOM 1395 C CA . ILE A 1 190 ? 0.363 -16.901 -19.456 1.00 91.81 190 ILE A CA 1
ATOM 1396 C C . ILE A 1 190 ? 0.159 -15.877 -20.587 1.00 91.81 190 ILE A C 1
ATOM 1398 O O . ILE A 1 190 ? 0.520 -14.717 -20.444 1.00 91.81 190 ILE A O 1
ATOM 1402 N N . THR A 1 191 ? -0.446 -16.283 -21.703 1.00 92.31 191 THR A N 1
ATOM 1403 C CA . THR A 1 191 ? -0.757 -15.420 -22.850 1.00 92.31 191 THR A CA 1
ATOM 1404 C C . THR A 1 191 ? -2.083 -14.668 -22.710 1.00 92.31 191 THR A C 1
ATOM 1406 O O . THR A 1 191 ? -2.408 -13.859 -23.572 1.00 92.31 191 THR A O 1
ATOM 1409 N N . LEU A 1 192 ? -2.870 -14.920 -21.654 1.00 92.19 192 LEU A N 1
ATOM 1410 C CA . LEU A 1 192 ? -4.230 -14.383 -21.528 1.00 92.19 192 LEU A CA 1
ATOM 1411 C C . LEU A 1 192 ? -4.264 -12.847 -21.540 1.00 92.19 192 LEU A C 1
ATOM 1413 O O . LEU A 1 192 ? -5.117 -12.253 -22.184 1.00 92.19 192 LEU A O 1
ATOM 1417 N N . CYS A 1 193 ? -3.322 -12.208 -20.844 1.00 90.38 193 CYS A N 1
ATOM 1418 C CA . CYS A 1 193 ? -3.268 -10.751 -20.718 1.00 90.38 193 CYS A CA 1
ATOM 1419 C C . CYS A 1 193 ? -2.359 -10.062 -21.738 1.00 90.38 193 CYS A C 1
ATOM 1421 O O . CYS A 1 193 ? -2.047 -8.890 -21.554 1.00 90.38 193 CYS A O 1
ATOM 1423 N N . THR A 1 194 ? -1.906 -10.739 -22.799 1.00 86.38 194 THR A N 1
ATOM 1424 C CA . THR A 1 194 ? -0.986 -10.110 -23.762 1.00 86.38 194 THR A CA 1
ATOM 1425 C C . THR A 1 194 ? -1.600 -8.874 -24.422 1.00 86.38 194 THR A C 1
ATOM 1427 O O . THR A 1 194 ? -0.913 -7.875 -24.571 1.00 86.38 194 THR A O 1
ATOM 1430 N N . THR A 1 195 ? -2.905 -8.878 -24.699 1.00 75.88 195 THR A N 1
ATOM 1431 C CA . THR A 1 195 ? -3.618 -7.713 -25.252 1.00 75.88 195 THR A CA 1
ATOM 1432 C C . THR A 1 195 ? -3.682 -6.521 -24.298 1.00 75.88 195 THR A C 1
ATOM 1434 O O . THR A 1 195 ? -3.800 -5.392 -24.755 1.00 75.88 195 THR A O 1
ATOM 1437 N N . GLY A 1 196 ? -3.607 -6.752 -22.984 1.00 72.44 196 GLY A N 1
ATOM 1438 C CA . GLY A 1 196 ? -3.584 -5.688 -21.978 1.00 72.44 196 GLY A CA 1
ATOM 1439 C C . GLY A 1 196 ? -2.212 -5.028 -21.815 1.00 72.44 196 GLY A C 1
ATOM 1440 O O . GLY A 1 196 ? -2.111 -4.032 -21.109 1.00 72.44 196 GLY A O 1
ATOM 1441 N N . ILE A 1 197 ? -1.160 -5.574 -22.440 1.00 76.62 197 ILE A N 1
ATOM 1442 C CA . ILE A 1 197 ? 0.196 -5.000 -22.420 1.00 76.62 197 ILE A CA 1
ATOM 1443 C C . ILE A 1 197 ? 0.276 -3.775 -23.339 1.00 76.62 197 ILE A C 1
ATOM 1445 O O . ILE A 1 197 ? 0.959 -2.814 -23.009 1.00 76.62 197 ILE A O 1
ATOM 1449 N N . ASP A 1 198 ? -0.458 -3.786 -24.452 1.00 68.19 198 ASP A N 1
ATOM 1450 C CA . ASP A 1 198 ? -0.364 -2.765 -25.504 1.00 68.19 198 ASP A CA 1
ATOM 1451 C C . ASP A 1 198 ? -1.352 -1.599 -25.316 1.00 68.19 198 ASP A C 1
ATOM 1453 O O . ASP A 1 198 ? -1.556 -0.789 -26.221 1.00 68.19 198 ASP A O 1
ATOM 1457 N N . THR A 1 1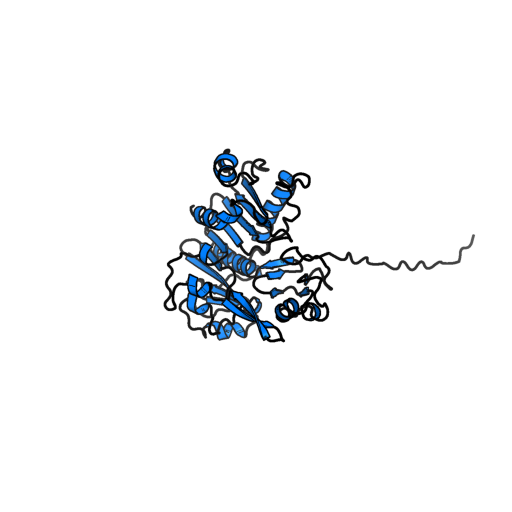99 ? -2.012 -1.518 -24.157 1.00 73.88 199 THR A N 1
ATOM 1458 C CA . THR A 1 199 ? -3.027 -0.497 -23.881 1.00 73.88 199 THR A CA 1
ATOM 1459 C C . THR A 1 199 ? -2.671 0.335 -22.659 1.00 73.88 199 THR A C 1
ATOM 1461 O O . THR A 1 199 ? -2.453 -0.215 -21.583 1.00 73.88 199 THR A O 1
ATOM 1464 N N . ASP A 1 200 ? -2.785 1.659 -22.782 1.00 70.62 200 ASP A N 1
ATOM 1465 C CA . ASP A 1 200 ? -2.773 2.591 -21.641 1.00 70.62 200 ASP A CA 1
ATOM 1466 C C . ASP A 1 200 ? -4.128 2.655 -20.911 1.00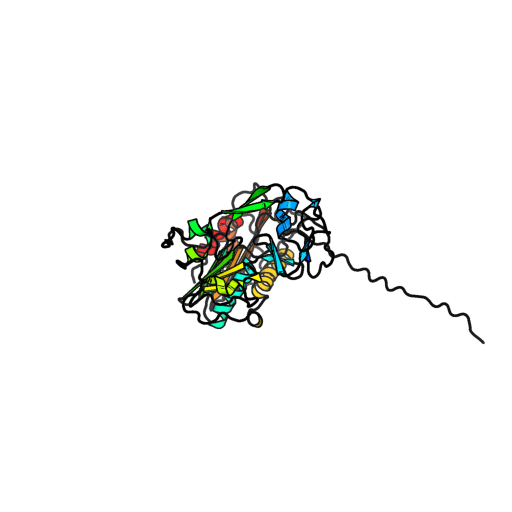 70.62 200 ASP A C 1
ATOM 1468 O O . ASP A 1 200 ? -4.351 3.494 -20.033 1.00 70.62 200 ASP A O 1
ATOM 1472 N N . ALA A 1 201 ? -5.065 1.785 -21.302 1.00 68.75 201 ALA A N 1
ATOM 1473 C CA . ALA A 1 201 ? -6.349 1.657 -20.644 1.00 68.75 201 ALA A CA 1
ATOM 1474 C C . ALA A 1 201 ? -6.150 1.170 -19.207 1.00 68.75 201 ALA A C 1
ATOM 1476 O O . ALA A 1 201 ? -5.416 0.222 -18.931 1.00 68.75 201 ALA A O 1
ATOM 1477 N N . GLU A 1 202 ? -6.857 1.807 -18.284 1.00 79.94 202 GLU A N 1
ATOM 1478 C CA . GLU A 1 202 ? -6.855 1.384 -16.897 1.00 79.94 202 GLU A CA 1
ATOM 1479 C C . GLU A 1 202 ? -7.598 0.058 -16.735 1.00 79.94 202 GLU A C 1
ATOM 1481 O O . GLU A 1 202 ? -8.796 -0.017 -17.015 1.00 79.94 202 GLU A O 1
ATOM 1486 N N . TYR A 1 203 ? -6.881 -0.969 -16.269 1.00 87.69 203 TYR A N 1
ATOM 1487 C CA . TYR A 1 203 ? -7.388 -2.329 -16.086 1.00 87.69 203 TYR A CA 1
ATOM 1488 C C . TYR A 1 203 ? -8.128 -2.857 -17.323 1.00 87.69 203 TYR A C 1
ATOM 1490 O O . TYR A 1 203 ? -9.332 -3.126 -17.297 1.00 87.69 203 TYR A O 1
ATOM 1498 N N . ALA A 1 204 ? -7.388 -3.034 -18.417 1.00 89.75 204 ALA A N 1
ATOM 1499 C CA . ALA A 1 204 ? -7.885 -3.692 -19.615 1.00 89.75 204 ALA A CA 1
ATOM 1500 C C . ALA A 1 204 ? -8.320 -5.130 -19.296 1.00 89.75 204 ALA A C 1
ATOM 1502 O O . ALA A 1 204 ? -7.626 -5.873 -18.600 1.00 89.75 204 ALA A O 1
ATOM 1503 N N . SER A 1 205 ? -9.485 -5.532 -19.805 1.00 90.06 205 SER A N 1
ATOM 1504 C CA . SER A 1 205 ? -9.963 -6.907 -19.661 1.00 90.06 205 SER A CA 1
ATOM 1505 C C . SER A 1 205 ? -9.038 -7.869 -20.414 1.00 90.06 205 SER A C 1
ATOM 1507 O O . SER A 1 205 ? -8.754 -7.676 -21.596 1.00 90.06 205 SER A O 1
ATOM 1509 N N . CYS A 1 206 ? -8.605 -8.926 -19.728 1.00 89.19 206 CYS A N 1
ATOM 1510 C CA . CYS A 1 206 ? -7.906 -10.065 -20.320 1.00 89.19 206 CYS A CA 1
ATOM 1511 C C . CYS A 1 206 ? -8.860 -11.235 -20.627 1.00 89.19 206 CYS A C 1
ATOM 1513 O O . CYS A 1 206 ? -8.417 -12.314 -21.010 1.00 89.19 206 CYS A O 1
ATOM 1515 N N . GLY A 1 207 ? -10.164 -11.082 -20.383 1.00 85.88 207 GLY A N 1
ATOM 1516 C CA . GLY A 1 207 ? -11.137 -12.170 -20.432 1.00 85.88 207 GLY A CA 1
ATOM 1517 C C . GLY A 1 207 ? -12.357 -11.907 -19.550 1.00 85.88 207 GLY A C 1
ATOM 1518 O O . GLY A 1 207 ? -12.715 -10.764 -19.278 1.00 85.88 207 GLY A O 1
ATOM 1519 N N . SER A 1 208 ? -13.012 -12.975 -19.093 1.00 85.50 208 SER A N 1
ATOM 1520 C CA . SER A 1 208 ? -14.286 -12.887 -18.363 1.00 85.50 208 SER A CA 1
ATOM 1521 C C . SER A 1 208 ? -14.169 -12.479 -16.892 1.00 85.50 208 SER A C 1
ATOM 1523 O O . SER A 1 208 ? -15.170 -12.112 -16.290 1.00 85.50 208 SER A O 1
ATOM 1525 N N . ASP A 1 209 ? -12.994 -12.632 -16.287 1.00 92.19 209 ASP A N 1
ATOM 1526 C CA . ASP A 1 209 ? -12.810 -12.573 -14.833 1.00 92.19 209 ASP A CA 1
ATOM 1527 C C . ASP A 1 209 ? -11.487 -11.934 -14.401 1.00 92.19 209 ASP A C 1
ATOM 1529 O O . ASP A 1 209 ? -11.158 -11.957 -13.215 1.00 92.19 209 ASP A O 1
ATOM 1533 N N . LEU A 1 210 ? -10.710 -11.390 -15.340 1.00 93.56 210 LEU A N 1
ATOM 1534 C CA . LEU A 1 210 ? -9.355 -10.928 -15.076 1.00 93.56 210 LEU A CA 1
ATOM 1535 C C . LEU A 1 210 ? -9.051 -9.653 -15.868 1.00 93.56 210 LEU A C 1
ATOM 1537 O O . LEU A 1 210 ? -9.347 -9.567 -17.062 1.00 93.56 210 LEU A O 1
ATOM 1541 N N . TRP A 1 211 ? -8.454 -8.674 -15.194 1.00 93.69 211 TRP A N 1
ATOM 1542 C CA . TRP A 1 211 ? -8.085 -7.371 -15.742 1.00 93.69 211 TRP A CA 1
ATOM 1543 C C . TRP A 1 211 ? -6.642 -7.033 -15.392 1.00 93.69 211 TRP A C 1
ATOM 1545 O O . TRP A 1 211 ? -6.173 -7.370 -14.304 1.00 93.69 211 TRP A O 1
ATOM 1555 N N . TYR A 1 212 ? -5.959 -6.335 -16.293 1.00 94.06 212 TYR A N 1
ATOM 1556 C CA . TYR A 1 212 ? -4.563 -5.942 -16.139 1.00 94.06 212 TYR A CA 1
ATOM 1557 C C . TYR A 1 212 ? -4.371 -4.458 -16.459 1.00 94.06 212 TYR A C 1
ATOM 1559 O O . TYR A 1 212 ? -4.842 -3.979 -17.489 1.00 94.06 212 TYR A O 1
ATOM 1567 N N . ASP A 1 213 ? -3.687 -3.731 -15.579 1.00 92.94 213 ASP A N 1
ATOM 1568 C CA . ASP A 1 213 ? -3.224 -2.365 -15.837 1.00 92.94 213 ASP A CA 1
ATOM 1569 C C . ASP A 1 213 ? -1.716 -2.395 -16.104 1.00 92.94 213 ASP A C 1
ATOM 1571 O O . ASP A 1 213 ? -0.916 -2.669 -15.203 1.00 92.94 213 ASP A O 1
ATOM 1575 N N . HIS A 1 214 ? -1.329 -2.105 -17.348 1.00 91.62 214 HIS A N 1
ATOM 1576 C CA . HIS A 1 214 ? 0.070 -2.058 -17.765 1.00 91.62 214 HIS A CA 1
ATOM 1577 C C . HIS A 1 214 ? 0.868 -0.971 -17.031 1.00 91.62 214 HIS A C 1
ATOM 1579 O O . HIS A 1 214 ? 2.021 -1.197 -16.659 1.00 91.62 214 HIS A O 1
ATOM 1585 N N . ARG A 1 215 ? 0.246 0.178 -16.748 1.00 90.31 215 ARG A N 1
ATOM 1586 C CA . ARG A 1 215 ? 0.914 1.372 -16.202 1.00 90.31 215 ARG A CA 1
ATOM 1587 C C . ARG A 1 215 ? 1.370 1.157 -14.770 1.00 90.31 215 ARG A C 1
ATOM 1589 O O . ARG A 1 215 ? 2.422 1.642 -14.379 1.00 90.31 215 ARG A O 1
ATOM 1596 N N . THR A 1 216 ? 0.580 0.422 -13.992 1.00 92.19 216 THR A N 1
ATOM 1597 C CA . THR A 1 216 ? 0.915 0.047 -12.610 1.00 92.19 216 THR A CA 1
ATOM 1598 C C . THR A 1 216 ? 1.410 -1.393 -12.504 1.00 92.19 216 THR A C 1
ATOM 1600 O O . THR A 1 216 ? 1.760 -1.840 -11.414 1.00 92.19 216 THR A O 1
ATOM 1603 N N . GLN A 1 217 ? 1.459 -2.135 -13.614 1.00 94.75 217 GLN A N 1
ATOM 1604 C CA . GLN A 1 217 ? 1.743 -3.570 -13.649 1.00 94.75 217 GLN A CA 1
ATOM 1605 C C . GLN A 1 217 ? 0.961 -4.310 -12.561 1.00 94.75 217 GLN A C 1
ATOM 1607 O O . GLN A 1 217 ? 1.535 -4.914 -11.655 1.00 94.75 217 GLN A O 1
ATOM 1612 N N . SER A 1 218 ? -0.362 -4.208 -12.605 1.00 95.38 218 SER A N 1
ATOM 1613 C CA . SER A 1 218 ? -1.237 -4.779 -11.584 1.00 95.38 218 SER A CA 1
ATOM 1614 C C . SER A 1 218 ? -2.375 -5.576 -12.196 1.00 95.38 218 SER A C 1
ATOM 1616 O O . SER A 1 218 ? -2.779 -5.354 -13.336 1.00 95.38 218 SER A O 1
ATOM 1618 N N . VAL A 1 219 ? -2.853 -6.562 -11.443 1.00 95.38 219 VAL A N 1
ATOM 1619 C CA . VAL A 1 219 ? -3.887 -7.501 -11.864 1.00 95.38 219 VAL A CA 1
ATOM 1620 C C . VAL A 1 219 ? -5.040 -7.486 -10.873 1.00 95.38 219 VAL A C 1
ATOM 1622 O O . VAL A 1 219 ? -4.828 -7.436 -9.660 1.00 95.38 219 VAL A O 1
ATOM 1625 N N . ILE A 1 220 ? -6.258 -7.572 -11.396 1.00 95.19 220 ILE A N 1
ATOM 1626 C CA . ILE A 1 220 ? -7.471 -7.841 -10.626 1.00 95.19 220 ILE A CA 1
ATOM 1627 C C . ILE A 1 220 ? -8.107 -9.108 -11.184 1.00 95.19 220 ILE A C 1
ATOM 1629 O O . ILE A 1 220 ? -8.288 -9.243 -12.392 1.00 95.19 220 ILE A O 1
ATOM 1633 N N . TYR A 1 221 ? -8.460 -10.022 -10.292 1.00 94.62 221 TYR A N 1
ATOM 1634 C CA . TYR A 1 221 ? -9.262 -11.202 -10.563 1.00 94.62 221 TYR A CA 1
ATOM 1635 C C . TYR A 1 221 ? -10.592 -11.068 -9.822 1.00 94.62 221 TYR A C 1
ATOM 1637 O O . TYR A 1 221 ? -10.628 -11.008 -8.594 1.00 94.62 221 TYR A O 1
ATOM 1645 N N . ALA A 1 222 ? -11.689 -11.000 -10.565 1.00 94.06 222 ALA A N 1
ATOM 1646 C CA . ALA A 1 222 ? -13.031 -10.800 -10.027 1.00 94.06 222 ALA A CA 1
ATOM 1647 C C . ALA A 1 222 ? -14.056 -11.601 -10.854 1.00 94.06 222 ALA A C 1
ATOM 1649 O O . ALA A 1 222 ? -14.658 -11.078 -11.794 1.00 94.06 222 ALA A O 1
ATOM 1650 N N . PRO A 1 223 ? -14.253 -12.891 -10.537 1.00 91.44 223 PRO A N 1
ATOM 1651 C CA . PRO A 1 223 ? -15.213 -13.743 -11.232 1.00 91.44 223 PRO A CA 1
ATOM 1652 C C . PRO A 1 223 ? -16.633 -13.185 -11.197 1.00 91.44 223 PRO A C 1
ATOM 1654 O O . PRO A 1 223 ? -17.103 -12.719 -10.161 1.00 91.44 223 PRO A O 1
ATOM 1657 N N . GLY A 1 224 ? -17.332 -13.261 -12.331 1.00 88.94 224 GLY A N 1
ATOM 1658 C CA . GLY A 1 224 ? -18.712 -12.780 -12.455 1.00 88.94 224 GLY A CA 1
ATOM 1659 C C . GLY A 1 224 ? -18.851 -11.258 -12.562 1.00 88.94 224 GLY A C 1
ATOM 1660 O O . GLY A 1 224 ? -19.970 -10.761 -12.682 1.00 88.94 224 GLY A O 1
ATOM 1661 N N . VAL A 1 225 ? -17.744 -10.512 -12.561 1.00 90.19 225 VAL A N 1
ATOM 1662 C CA . VAL A 1 225 ? -17.744 -9.070 -12.813 1.00 90.19 225 VAL A CA 1
ATOM 1663 C C . VAL A 1 225 ? -17.574 -8.828 -14.307 1.00 90.19 225 VAL A C 1
ATOM 1665 O O . VAL A 1 225 ? -16.593 -9.241 -14.904 1.00 90.19 225 VAL A O 1
ATOM 1668 N N . PHE A 1 226 ? -18.521 -8.135 -14.937 1.00 84.00 226 PHE A N 1
ATOM 1669 C CA . PHE A 1 226 ? -18.436 -7.843 -16.375 1.00 84.00 226 PHE A CA 1
ATOM 1670 C C . PHE A 1 226 ? -17.625 -6.581 -16.685 1.00 84.00 226 PHE A C 1
ATOM 1672 O O . PHE A 1 226 ? -17.088 -6.432 -17.781 1.00 84.00 226 PHE A O 1
ATOM 1679 N N . ARG A 1 227 ? -17.549 -5.649 -15.730 1.00 84.69 227 ARG A N 1
ATOM 1680 C CA . ARG A 1 227 ? -16.856 -4.370 -15.882 1.00 84.69 227 ARG A CA 1
ATOM 1681 C C . ARG A 1 227 ? -16.383 -3.866 -14.525 1.00 84.69 227 ARG A C 1
ATOM 1683 O O . ARG A 1 227 ? -17.180 -3.788 -13.595 1.00 84.69 227 ARG A O 1
ATOM 1690 N N . LEU A 1 228 ? -15.115 -3.472 -14.442 1.00 85.56 228 LEU A N 1
ATOM 1691 C CA . LEU A 1 228 ? -14.602 -2.764 -13.274 1.00 85.56 228 LEU A CA 1
ATOM 1692 C C . LEU A 1 228 ? -15.077 -1.298 -13.270 1.00 85.56 228 LEU A C 1
ATOM 1694 O O . LEU A 1 228 ? -15.165 -0.682 -14.341 1.00 85.56 228 LEU A O 1
ATOM 1698 N N . PRO A 1 229 ? -15.379 -0.722 -12.092 1.00 81.44 229 PRO A N 1
ATOM 1699 C CA . PRO A 1 229 ? -15.683 0.701 -11.968 1.00 81.44 229 PRO A CA 1
ATOM 1700 C C . PRO A 1 229 ? -14.546 1.577 -12.502 1.00 81.44 229 PRO A C 1
ATOM 1702 O O . PRO A 1 229 ? -13.366 1.269 -12.318 1.00 81.44 229 PRO A O 1
ATOM 1705 N N . LEU A 1 230 ? -14.902 2.690 -13.149 1.00 70.94 230 LEU A N 1
ATOM 1706 C CA . LEU A 1 230 ? -13.912 3.635 -13.665 1.00 70.94 230 LEU A CA 1
ATOM 1707 C C . LEU A 1 230 ? -13.206 4.375 -12.526 1.00 70.94 230 LEU A C 1
ATOM 1709 O O . LEU A 1 230 ? -13.780 4.633 -11.474 1.00 70.94 230 LEU A O 1
ATOM 1713 N N . THR A 1 231 ? -11.989 4.837 -12.787 1.00 66.19 231 THR A N 1
ATOM 1714 C CA . THR A 1 231 ? -11.157 5.608 -11.847 1.00 66.19 231 THR A CA 1
ATOM 1715 C C . THR A 1 231 ? -11.793 6.848 -11.294 1.00 66.19 231 THR A C 1
ATOM 1717 O O . THR A 1 231 ? -11.739 7.065 -10.090 1.00 66.19 231 THR A O 1
ATOM 1720 N N . ALA A 1 232 ? -12.472 7.599 -12.150 1.00 62.53 232 ALA A N 1
ATOM 1721 C CA . ALA A 1 232 ? -13.201 8.789 -11.743 1.00 62.53 232 ALA A CA 1
ATOM 1722 C C . ALA A 1 232 ? -14.354 8.495 -10.761 1.00 62.53 232 ALA A C 1
ATOM 1724 O O . ALA A 1 232 ? -14.879 9.420 -10.155 1.00 62.53 232 ALA A O 1
ATOM 1725 N N . GLN A 1 233 ? -14.767 7.230 -10.620 1.00 59.78 233 GLN A N 1
ATOM 1726 C CA . GLN A 1 233 ? -15.837 6.789 -9.719 1.00 59.78 233 GLN A CA 1
ATOM 1727 C C . GLN A 1 233 ? -15.301 6.158 -8.430 1.00 59.78 233 GLN A C 1
ATOM 1729 O O . GLN A 1 233 ? -16.083 5.832 -7.541 1.00 59.78 233 GLN A O 1
ATOM 1734 N N . VAL A 1 234 ? -13.985 5.970 -8.322 1.00 61.22 234 VAL A N 1
ATOM 1735 C CA . VAL A 1 234 ? -13.353 5.462 -7.107 1.00 61.22 234 VAL A CA 1
ATOM 1736 C C . VAL A 1 234 ? -13.112 6.645 -6.189 1.00 61.22 234 VAL A C 1
ATOM 1738 O O . VAL A 1 234 ? -12.459 7.593 -6.627 1.00 61.22 234 VAL A O 1
ATOM 1741 N N . PRO A 1 235 ? -13.604 6.632 -4.938 1.00 59.34 235 PRO A N 1
ATOM 1742 C CA . PRO A 1 235 ? -13.241 7.659 -3.979 1.00 59.34 235 PRO A CA 1
ATOM 1743 C C . PRO A 1 235 ? -11.737 7.531 -3.738 1.00 59.34 235 PRO A C 1
ATOM 1745 O O . PRO A 1 235 ? -11.293 6.677 -2.973 1.00 59.34 235 PRO A O 1
ATOM 1748 N N . SER A 1 236 ? -10.943 8.347 -4.431 1.00 56.91 236 SER A N 1
ATOM 1749 C CA . SER A 1 236 ? -9.477 8.305 -4.391 1.00 56.91 236 SER A CA 1
ATOM 1750 C C . SER A 1 236 ? -8.919 8.538 -2.987 1.00 56.91 236 SER A C 1
ATOM 1752 O O . SER A 1 236 ? -7.750 8.268 -2.748 1.00 56.91 236 SER A O 1
ATOM 1754 N N . LEU A 1 237 ? -9.765 8.991 -2.058 1.00 66.31 237 LEU A N 1
ATOM 1755 C CA . LEU A 1 237 ? -9.379 9.458 -0.741 1.00 66.31 237 LEU A CA 1
ATOM 1756 C C . LEU A 1 237 ? -9.829 8.564 0.412 1.00 66.31 237 LEU A C 1
ATOM 1758 O O . LEU A 1 237 ? -9.418 8.846 1.523 1.00 66.31 237 LEU A O 1
ATOM 1762 N N . PHE A 1 238 ? -10.635 7.505 0.246 1.00 80.44 238 PHE A N 1
ATOM 1763 C CA . PHE A 1 238 ? -11.213 6.869 1.451 1.00 80.44 238 PHE A CA 1
ATOM 1764 C C . PHE A 1 238 ? -10.149 6.260 2.382 1.00 80.44 238 PHE A C 1
ATOM 1766 O O . PHE A 1 238 ? -10.288 6.345 3.600 1.00 80.44 238 PHE A O 1
ATOM 1773 N N . LEU A 1 239 ? -9.084 5.664 1.827 1.00 87.62 239 LEU A N 1
ATOM 1774 C CA . LEU A 1 239 ? -7.970 5.148 2.630 1.00 87.62 239 LEU A CA 1
ATOM 1775 C C . LEU A 1 239 ? -7.138 6.277 3.239 1.00 87.62 239 LEU A C 1
ATOM 1777 O O . LEU A 1 239 ? -6.698 6.149 4.378 1.00 87.62 239 LEU A O 1
ATOM 1781 N N . ASP A 1 240 ? -6.970 7.381 2.512 1.00 88.44 240 ASP A N 1
ATOM 1782 C CA . ASP A 1 240 ? -6.250 8.556 3.002 1.00 88.44 240 ASP A CA 1
ATOM 1783 C C . ASP A 1 240 ? -7.035 9.250 4.115 1.00 88.44 240 ASP A C 1
ATOM 1785 O O . ASP A 1 240 ? -6.505 9.468 5.191 1.00 88.44 240 ASP A O 1
ATOM 1789 N N . GLU A 1 241 ? -8.333 9.486 3.935 1.00 89.25 241 GLU A N 1
ATOM 1790 C CA . GLU A 1 241 ? -9.246 9.996 4.960 1.00 89.25 241 GLU A CA 1
ATOM 1791 C C . GLU A 1 241 ? -9.300 9.080 6.187 1.00 89.25 241 GLU A C 1
ATOM 1793 O O . GLU A 1 241 ? -9.352 9.550 7.327 1.00 89.25 241 GLU A O 1
ATOM 1798 N N . ALA A 1 242 ? -9.301 7.762 5.972 1.00 90.88 242 ALA A N 1
ATOM 1799 C CA . ALA A 1 242 ? -9.270 6.787 7.050 1.00 90.88 242 ALA A CA 1
ATOM 1800 C C . ALA A 1 242 ? -7.952 6.865 7.835 1.00 90.88 242 ALA A C 1
ATOM 1802 O O . ALA A 1 242 ? -7.981 6.880 9.069 1.00 90.88 242 ALA A O 1
ATOM 1803 N N . TYR A 1 243 ? -6.818 6.976 7.143 1.00 92.88 243 TYR A N 1
ATOM 1804 C CA . TYR A 1 243 ? -5.520 7.215 7.763 1.00 92.88 243 TYR A CA 1
ATOM 1805 C C . TYR A 1 243 ? -5.478 8.561 8.499 1.00 92.88 243 TYR A C 1
ATOM 1807 O O . TYR A 1 243 ? -5.084 8.595 9.664 1.00 92.88 243 TYR A O 1
ATOM 1815 N N . GLU A 1 244 ? -5.953 9.646 7.889 1.00 92.94 244 GLU A N 1
ATOM 1816 C CA . GLU A 1 244 ? -5.950 10.993 8.468 1.00 92.94 244 GLU A CA 1
ATOM 1817 C C . GLU A 1 244 ? -6.740 11.064 9.776 1.00 92.94 244 GLU A C 1
ATOM 1819 O O . GLU A 1 244 ? -6.339 11.759 10.712 1.00 92.94 244 GLU A O 1
ATOM 1824 N N . ARG A 1 245 ? -7.822 10.285 9.911 1.00 93.75 245 ARG A N 1
ATOM 1825 C CA . ARG A 1 245 ? -8.537 10.142 11.192 1.00 93.75 245 ARG A CA 1
ATOM 1826 C C . ARG A 1 245 ? -7.649 9.537 12.276 1.00 93.75 245 ARG A C 1
ATOM 1828 O O . ARG A 1 245 ? -7.655 10.027 13.405 1.00 93.75 245 ARG A O 1
ATOM 1835 N N . VAL A 1 246 ? -6.892 8.488 11.952 1.00 95.38 246 VAL A N 1
ATOM 1836 C CA . VAL A 1 246 ? -5.955 7.863 12.899 1.00 95.38 246 VAL A CA 1
ATOM 1837 C C . VAL A 1 246 ? -4.790 8.805 13.202 1.00 95.38 246 VAL A C 1
ATOM 1839 O O . VAL A 1 246 ? -4.472 9.005 14.369 1.00 95.38 246 VAL A O 1
ATOM 1842 N N . SER A 1 247 ? -4.194 9.431 12.188 1.00 95.56 247 SER A N 1
ATOM 1843 C CA . SER A 1 247 ? -3.115 10.416 12.338 1.00 95.56 247 SER A CA 1
ATOM 1844 C C . SER A 1 247 ? -3.531 11.577 13.245 1.00 95.56 247 SER A C 1
ATOM 1846 O O . SER A 1 247 ? -2.871 11.867 14.244 1.00 95.56 247 SER A O 1
ATOM 1848 N N . SER A 1 248 ? -4.700 12.166 12.986 1.00 95.69 248 SER A N 1
ATOM 1849 C CA . SER A 1 248 ? -5.274 13.229 13.819 1.00 95.69 248 SER A CA 1
ATOM 1850 C C . SER A 1 248 ? -5.464 12.777 15.267 1.00 95.69 248 SER A C 1
ATOM 1852 O O . SER A 1 248 ? -5.133 13.513 16.196 1.00 95.69 248 SER A O 1
ATOM 1854 N N . TYR A 1 249 ? -5.950 11.549 15.482 1.00 96.38 249 TYR A N 1
ATOM 1855 C CA . TYR A 1 249 ? -6.049 10.965 16.817 1.00 96.38 249 TYR A CA 1
ATOM 1856 C C . TYR A 1 249 ? -4.681 10.867 17.511 1.00 96.38 249 TYR A C 1
ATOM 1858 O O . TYR A 1 249 ? -4.560 11.307 18.659 1.00 96.38 249 TYR A O 1
ATOM 1866 N N . VAL A 1 250 ? -3.666 10.335 16.819 1.00 96.50 250 VAL A N 1
ATOM 1867 C CA . VAL A 1 250 ? -2.300 10.179 17.340 1.00 96.50 250 VAL A CA 1
ATOM 1868 C C . VAL A 1 250 ? -1.752 11.517 17.799 1.00 96.50 250 VAL A C 1
ATOM 1870 O O . VAL A 1 250 ? -1.380 11.648 18.964 1.00 96.50 250 VAL A O 1
ATOM 1873 N N . PHE A 1 251 ? -1.725 12.516 16.921 1.00 96.25 251 PHE A N 1
ATOM 1874 C CA . PHE A 1 251 ? -1.080 13.791 17.227 1.00 96.25 251 PHE A CA 1
ATOM 1875 C C . PHE A 1 251 ? -1.863 14.644 18.229 1.00 96.25 251 PHE A C 1
ATOM 1877 O O . PHE A 1 251 ? -1.249 15.416 18.961 1.00 96.25 251 PHE A O 1
ATOM 1884 N N . ALA A 1 252 ? -3.185 14.474 18.325 1.00 95.94 252 ALA A N 1
ATOM 1885 C CA . ALA A 1 252 ? -3.995 15.202 19.300 1.00 95.94 252 ALA A CA 1
ATOM 1886 C C . ALA A 1 252 ? -4.031 14.553 20.697 1.00 95.94 252 ALA A C 1
ATOM 1888 O O . ALA A 1 252 ? -4.185 15.269 21.683 1.00 95.94 252 ALA A O 1
ATOM 1889 N N . ASN A 1 253 ? -3.923 13.220 20.806 1.00 95.75 253 ASN A N 1
ATOM 1890 C CA . ASN A 1 253 ? -4.225 12.507 22.062 1.00 95.75 253 ASN A CA 1
ATOM 1891 C C . ASN A 1 253 ? -3.098 11.608 22.582 1.00 95.75 253 ASN A C 1
ATOM 1893 O O . ASN A 1 253 ? -3.086 11.269 23.766 1.00 95.75 253 ASN A O 1
ATOM 1897 N N . VAL A 1 254 ? -2.181 11.176 21.717 1.00 95.69 254 VAL A N 1
ATOM 1898 C CA . VAL A 1 254 ? -1.188 10.147 22.054 1.00 95.69 254 VAL A CA 1
ATOM 1899 C C . VAL A 1 254 ? 0.233 10.692 22.008 1.00 95.69 254 VAL A C 1
ATOM 1901 O O . VAL A 1 254 ? 1.007 10.439 22.931 1.00 95.69 254 VAL A O 1
ATOM 1904 N N . HIS A 1 255 ? 0.577 11.416 20.945 1.00 95.69 255 HIS A N 1
ATOM 1905 C CA . HIS A 1 255 ? 1.924 11.882 20.664 1.00 95.69 255 HIS A CA 1
ATOM 1906 C C . HIS A 1 255 ? 2.461 12.764 21.797 1.00 95.69 255 HIS A C 1
ATOM 1908 O O . HIS A 1 255 ? 1.908 13.814 22.117 1.00 95.69 255 HIS A O 1
ATOM 1914 N N . ASN A 1 256 ? 3.576 12.343 22.387 1.00 94.06 256 ASN A N 1
ATOM 1915 C CA . ASN A 1 256 ? 4.335 13.131 23.344 1.00 94.06 256 ASN A CA 1
ATOM 1916 C C . ASN A 1 256 ? 5.835 12.897 23.097 1.00 94.06 256 ASN A C 1
ATOM 1918 O O . ASN A 1 256 ? 6.349 11.840 23.471 1.00 94.06 256 ASN A O 1
ATOM 1922 N N . PRO A 1 257 ? 6.552 13.859 22.488 1.00 92.88 257 PRO A N 1
ATOM 1923 C CA . PRO A 1 257 ? 7.951 13.675 22.109 1.00 92.88 257 PRO A CA 1
ATOM 1924 C C . PRO A 1 257 ? 8.891 13.589 23.321 1.00 92.88 257 PRO A C 1
ATOM 1926 O O . PRO A 1 257 ? 9.990 13.052 23.202 1.00 92.88 257 PRO A O 1
ATOM 1929 N N . SER A 1 258 ? 8.456 14.053 24.497 1.00 93.69 258 SER A N 1
ATOM 1930 C CA . SER A 1 258 ? 9.215 13.956 25.751 1.00 93.69 258 SER A CA 1
ATOM 1931 C C . SER A 1 258 ? 9.179 12.554 26.369 1.00 93.69 258 SER A C 1
ATOM 1933 O O . SER A 1 258 ? 9.928 12.275 27.304 1.00 93.69 258 SER A O 1
ATOM 1935 N N . LEU A 1 259 ? 8.304 11.670 25.881 1.00 89.25 259 LEU A N 1
ATOM 1936 C CA . LEU A 1 259 ? 8.140 10.303 26.364 1.00 89.25 259 LEU A CA 1
ATOM 1937 C C . LEU A 1 259 ? 8.458 9.326 25.223 1.00 89.25 259 LEU A C 1
ATOM 1939 O O . LEU A 1 259 ? 7.639 9.195 24.315 1.00 89.25 259 LEU A O 1
ATOM 1943 N N . PRO A 1 260 ? 9.593 8.601 25.250 1.00 85.12 260 PRO A N 1
ATOM 1944 C CA . PRO A 1 260 ? 10.004 7.727 24.147 1.00 85.12 260 PRO A CA 1
ATOM 1945 C C . PRO A 1 260 ? 8.917 6.748 23.672 1.00 85.12 260 PRO A C 1
ATOM 1947 O O . PRO A 1 260 ? 8.691 6.603 22.476 1.00 85.12 260 PRO A O 1
ATOM 1950 N N . GLN A 1 261 ? 8.169 6.149 24.600 1.00 82.75 261 GLN A N 1
ATOM 1951 C CA . GLN A 1 261 ? 7.070 5.213 24.330 1.00 82.75 261 GLN A CA 1
ATOM 1952 C C . GLN A 1 261 ? 5.808 5.855 23.722 1.00 82.75 261 GLN A C 1
ATOM 1954 O O . GLN A 1 261 ? 4.902 5.149 23.288 1.00 82.75 261 GLN A O 1
ATOM 1959 N N . LYS A 1 262 ? 5.726 7.189 23.716 1.00 89.31 262 LYS A N 1
ATOM 1960 C CA . LYS A 1 262 ? 4.654 7.978 23.092 1.00 89.31 262 LYS A CA 1
ATOM 1961 C C . LYS A 1 262 ? 5.184 8.901 21.993 1.00 89.31 262 LYS A C 1
ATOM 1963 O O . LYS A 1 262 ? 4.451 9.762 21.506 1.00 89.31 262 LYS A O 1
ATOM 1968 N N . ASN A 1 263 ? 6.438 8.738 21.578 1.00 89.88 263 ASN A N 1
ATOM 1969 C CA . ASN A 1 263 ? 7.002 9.537 20.508 1.00 89.88 263 ASN A CA 1
ATOM 1970 C C . ASN A 1 263 ? 6.607 8.949 19.145 1.00 89.88 263 ASN A C 1
ATOM 1972 O O . ASN A 1 263 ? 7.210 8.004 18.646 1.00 89.88 263 ASN A O 1
ATOM 1976 N N . TYR A 1 264 ? 5.578 9.548 18.554 1.00 91.06 264 TYR A N 1
ATOM 1977 C CA . TYR A 1 264 ? 5.065 9.224 17.220 1.00 91.06 264 TYR A CA 1
ATOM 1978 C C . TYR A 1 264 ? 5.539 10.209 16.131 1.00 91.06 264 TYR A C 1
ATOM 1980 O O . TYR A 1 264 ? 4.853 10.378 15.133 1.00 91.06 264 TYR A O 1
ATOM 1988 N N . SER A 1 265 ? 6.687 10.884 16.286 1.00 87.88 265 SER A N 1
ATOM 1989 C CA . SER A 1 265 ? 7.167 11.874 15.292 1.00 87.88 265 SER A CA 1
ATOM 1990 C C . SER A 1 265 ? 7.352 11.313 13.876 1.00 87.88 265 SER A C 1
ATOM 1992 O O . SER A 1 265 ? 7.313 12.053 12.899 1.00 87.88 265 SER A O 1
ATOM 1994 N N . SER A 1 266 ? 7.564 10.008 13.760 1.00 82.94 266 SER A N 1
ATOM 1995 C CA . SER A 1 266 ? 7.734 9.280 12.500 1.00 82.94 266 SER A CA 1
ATOM 1996 C C . SER A 1 266 ? 6.451 8.605 12.001 1.00 82.94 266 SER A C 1
ATOM 1998 O O . SER A 1 266 ? 6.477 7.906 10.986 1.00 82.94 266 SER A O 1
ATOM 2000 N N . PHE A 1 267 ? 5.320 8.844 12.676 1.00 86.81 267 PHE A N 1
ATOM 2001 C CA . PHE A 1 267 ? 3.980 8.494 12.205 1.00 86.81 267 PHE A CA 1
ATOM 2002 C C . PHE A 1 267 ? 3.584 9.447 11.065 1.00 86.81 267 PHE A C 1
ATOM 2004 O O . PHE A 1 267 ? 2.859 10.420 11.252 1.00 86.81 267 PHE A O 1
ATOM 2011 N N . GLN A 1 268 ? 4.166 9.212 9.892 1.00 81.75 268 GLN A N 1
ATOM 2012 C CA . GLN A 1 268 ? 3.886 9.938 8.653 1.00 81.75 268 GLN A CA 1
ATOM 2013 C C . GLN A 1 268 ? 2.979 9.101 7.752 1.00 81.75 268 GLN A C 1
ATOM 2015 O O . GLN A 1 268 ? 2.777 7.914 8.016 1.00 81.75 268 GLN A O 1
ATOM 2020 N N . ALA A 1 269 ? 2.456 9.729 6.693 1.00 80.62 269 ALA A N 1
ATOM 2021 C CA . ALA A 1 269 ? 1.603 9.072 5.709 1.00 80.62 269 ALA A CA 1
ATOM 2022 C C . ALA A 1 269 ? 2.232 7.739 5.243 1.00 80.62 269 ALA A C 1
ATOM 2024 O O . ALA A 1 269 ? 3.343 7.753 4.706 1.00 80.62 269 ALA A O 1
ATOM 2025 N N . PRO A 1 270 ? 1.576 6.594 5.507 1.00 83.25 270 PRO A N 1
ATOM 2026 C CA . PRO A 1 270 ? 2.076 5.286 5.127 1.00 83.25 270 PRO A CA 1
ATOM 2027 C C . PRO A 1 270 ? 1.862 5.052 3.634 1.00 83.25 270 PRO A C 1
ATOM 2029 O O . PRO A 1 270 ? 0.992 5.656 3.006 1.00 83.25 270 PRO A O 1
ATOM 2032 N N . ASP A 1 271 ? 2.594 4.091 3.080 1.00 87.25 271 ASP A N 1
ATOM 2033 C CA . ASP A 1 271 ? 2.371 3.639 1.704 1.00 87.25 271 ASP A CA 1
ATOM 2034 C C . ASP A 1 271 ? 1.044 2.866 1.543 1.00 87.25 271 ASP A C 1
ATOM 2036 O O . ASP A 1 271 ? 0.582 2.637 0.422 1.00 87.25 271 ASP A O 1
ATOM 2040 N N . LEU A 1 272 ? 0.410 2.491 2.664 1.00 90.25 272 LEU A N 1
ATOM 2041 C CA . LEU A 1 272 ? -0.845 1.737 2.749 1.00 90.25 272 LEU A CA 1
ATOM 2042 C C . LEU A 1 272 ? -0.788 0.389 2.013 1.00 90.25 272 LEU A C 1
ATOM 2044 O O . LEU A 1 272 ? -1.788 -0.072 1.461 1.00 90.25 272 LEU A O 1
ATOM 2048 N N . SER A 1 273 ? 0.378 -0.257 2.026 1.00 91.75 273 SER A N 1
ATOM 2049 C CA . SER A 1 273 ? 0.578 -1.598 1.465 1.00 91.75 273 SER A CA 1
ATOM 2050 C C . SER A 1 273 ? -0.002 -2.721 2.341 1.00 91.75 273 SER A C 1
ATOM 2052 O O . SER A 1 273 ? -0.331 -3.791 1.825 1.00 91.75 273 SER A O 1
ATOM 2054 N N . GLU A 1 274 ? -0.169 -2.497 3.649 1.00 92.81 274 GLU A N 1
ATOM 2055 C CA . GLU A 1 274 ? -0.833 -3.411 4.591 1.00 92.81 274 GLU A CA 1
ATOM 2056 C C . GLU A 1 274 ? -2.053 -2.719 5.216 1.00 92.81 274 GLU A C 1
ATOM 2058 O O . GLU A 1 274 ? -1.931 -1.853 6.086 1.00 92.81 274 GLU A O 1
ATOM 2063 N N . VAL A 1 275 ? -3.246 -3.090 4.750 1.00 92.69 275 VAL A N 1
ATOM 2064 C CA . VAL A 1 275 ? -4.508 -2.414 5.081 1.00 92.69 275 VAL A CA 1
ATOM 2065 C C . VAL A 1 275 ? -5.639 -3.417 5.275 1.00 92.69 275 VAL A C 1
ATOM 2067 O O . VAL A 1 275 ? -5.784 -4.388 4.539 1.00 92.69 275 VAL A O 1
ATOM 2070 N N . TYR A 1 276 ? -6.491 -3.132 6.251 1.00 92.62 276 TYR A N 1
ATOM 2071 C CA . TYR A 1 276 ? -7.782 -3.755 6.450 1.00 92.62 276 TYR A CA 1
ATOM 2072 C C . TYR A 1 276 ? -8.853 -2.679 6.478 1.00 92.62 276 TYR A C 1
ATOM 2074 O O . TYR A 1 276 ? -8.733 -1.685 7.199 1.00 92.62 276 TYR A O 1
ATOM 2082 N N . TYR A 1 277 ? -9.921 -2.897 5.727 1.00 91.62 277 TYR A N 1
ATOM 2083 C CA . TYR A 1 277 ? -11.103 -2.062 5.809 1.00 91.62 277 TYR A CA 1
ATOM 2084 C C . TYR A 1 277 ? -12.349 -2.926 5.704 1.00 91.62 277 TYR A C 1
ATOM 2086 O O . TYR A 1 277 ? -12.445 -3.771 4.820 1.00 91.62 277 TYR A O 1
ATOM 2094 N N . ALA A 1 278 ? -13.301 -2.723 6.604 1.00 90.38 278 ALA A N 1
ATOM 2095 C CA . ALA A 1 278 ? -14.589 -3.391 6.570 1.00 90.38 278 ALA A CA 1
ATOM 2096 C C . ALA A 1 278 ? -15.704 -2.372 6.752 1.00 90.38 278 ALA A C 1
ATOM 2098 O O . ALA A 1 278 ? -15.601 -1.474 7.589 1.00 90.38 278 ALA A O 1
ATOM 2099 N N . GLN A 1 279 ? -16.774 -2.532 5.983 1.00 88.81 279 GLN A N 1
ATOM 2100 C CA . GLN A 1 279 ? -17.951 -1.682 6.029 1.00 88.81 279 GLN A CA 1
ATOM 2101 C C . GLN A 1 279 ? -19.205 -2.553 6.065 1.00 88.81 279 GLN A C 1
ATOM 2103 O O . GLN A 1 279 ? -19.420 -3.395 5.192 1.00 88.81 279 GLN A O 1
ATOM 2108 N N . GLY A 1 280 ? -20.045 -2.321 7.070 1.00 86.94 280 GLY A N 1
ATOM 2109 C CA . GLY A 1 280 ? -21.331 -2.986 7.237 1.00 86.94 280 GLY A CA 1
ATOM 2110 C C . GLY A 1 280 ? -22.406 -2.023 7.734 1.00 86.94 280 GLY A C 1
ATOM 2111 O O . GLY A 1 280 ? -22.178 -0.823 7.881 1.00 86.94 280 GLY A O 1
ATOM 2112 N N . ALA A 1 281 ? -23.597 -2.555 8.013 1.00 83.38 281 ALA A N 1
ATOM 2113 C CA . ALA A 1 281 ? -24.736 -1.747 8.456 1.00 83.38 281 ALA A CA 1
ATOM 2114 C C . ALA A 1 281 ? -24.502 -1.062 9.818 1.00 83.38 281 ALA A C 1
ATOM 2116 O O . ALA A 1 281 ? -25.038 0.011 10.076 1.00 83.38 281 ALA A O 1
ATOM 2117 N N . SER A 1 282 ? -23.698 -1.678 10.689 1.00 81.38 282 SER A N 1
ATOM 2118 C CA . SER A 1 282 ? -23.429 -1.221 12.059 1.00 81.38 282 SER A CA 1
ATOM 2119 C C . SER A 1 282 ? -22.207 -0.303 12.197 1.00 81.38 282 SER A C 1
ATOM 2121 O O . SER A 1 282 ? -21.856 0.068 13.319 1.00 81.38 282 SER A O 1
ATOM 2123 N N . GLY A 1 283 ? -21.541 0.036 11.089 1.00 88.38 283 GLY A N 1
ATOM 2124 C CA . GLY A 1 283 ? -20.357 0.894 11.067 1.00 88.38 283 GLY A CA 1
ATOM 2125 C C . GLY A 1 283 ? -19.230 0.344 10.196 1.00 88.38 283 GLY A C 1
ATOM 2126 O O . GLY A 1 283 ? -19.427 -0.547 9.367 1.00 88.38 283 GLY A O 1
ATOM 2127 N N . SER A 1 284 ? -18.032 0.889 10.392 1.00 90.00 284 SER A N 1
ATOM 2128 C CA . SER A 1 284 ? -16.829 0.483 9.665 1.00 90.00 284 SER A CA 1
ATOM 2129 C C . SER A 1 284 ? -15.639 0.280 10.589 1.00 90.00 284 SER A C 1
ATOM 2131 O O . SER A 1 284 ? -15.559 0.868 11.670 1.00 90.00 284 SER A O 1
ATOM 2133 N N . VAL A 1 285 ? -14.681 -0.515 10.133 1.00 91.75 285 VAL A N 1
ATOM 2134 C CA . VAL A 1 285 ? -13.387 -0.708 10.786 1.00 91.75 285 VAL A CA 1
ATOM 2135 C C . VAL A 1 285 ? -12.301 -0.439 9.766 1.00 91.75 285 VAL A C 1
ATOM 2137 O O . VAL A 1 285 ? -12.373 -0.935 8.646 1.00 91.75 285 VAL A O 1
ATOM 2140 N N . PHE A 1 286 ? -11.294 0.326 10.160 1.00 93.12 286 PHE A N 1
ATOM 2141 C CA . PHE A 1 286 ? -10.081 0.538 9.386 1.00 93.12 286 PHE A CA 1
ATOM 2142 C C . PHE A 1 286 ? -8.883 0.189 10.251 1.00 93.12 286 PHE A C 1
ATOM 2144 O O . PHE A 1 286 ? -8.834 0.575 11.419 1.00 93.12 286 PHE A O 1
ATOM 2151 N N . ALA A 1 287 ? -7.913 -0.511 9.681 1.00 93.31 287 ALA A N 1
ATOM 2152 C CA . ALA A 1 287 ? -6.637 -0.758 10.321 1.00 93.31 287 ALA A CA 1
ATOM 2153 C C . ALA A 1 287 ? -5.525 -0.814 9.280 1.00 93.31 287 ALA A C 1
ATOM 2155 O O . ALA A 1 287 ? -5.712 -1.362 8.197 1.00 93.31 287 ALA A O 1
ATOM 2156 N N . PHE A 1 288 ? -4.344 -0.326 9.622 1.00 93.50 288 PHE A N 1
ATOM 2157 C CA . PHE A 1 288 ? -3.171 -0.418 8.764 1.00 93.50 288 PHE A CA 1
ATOM 2158 C C . PHE A 1 288 ? -1.933 -0.771 9.578 1.00 93.50 288 PHE A C 1
ATOM 2160 O O . PHE A 1 288 ? -1.886 -0.578 10.801 1.00 93.50 288 PHE A O 1
ATOM 2167 N N . ARG A 1 289 ? -0.926 -1.271 8.870 1.00 91.94 289 ARG A N 1
ATOM 2168 C CA . ARG A 1 289 ? 0.416 -1.488 9.392 1.00 91.94 289 ARG A CA 1
ATOM 2169 C C . ARG A 1 289 ? 1.425 -0.866 8.437 1.00 91.94 289 ARG A C 1
ATOM 2171 O O . ARG A 1 289 ? 1.272 -0.936 7.226 1.00 91.94 289 ARG A O 1
ATOM 2178 N N . GLN A 1 290 ? 2.460 -0.257 8.992 1.00 89.81 290 GLN A N 1
ATOM 2179 C CA . GLN A 1 290 ? 3.623 0.199 8.241 1.00 89.81 290 GLN A CA 1
ATOM 2180 C C . GLN A 1 290 ? 4.852 -0.406 8.899 1.00 89.81 290 GLN A C 1
ATOM 2182 O O . GLN A 1 290 ? 4.974 -0.355 10.120 1.00 89.81 290 GLN A O 1
ATOM 2187 N N . SER A 1 291 ? 5.752 -0.979 8.106 1.00 88.06 291 SER A N 1
ATOM 2188 C CA . SER A 1 291 ? 6.932 -1.669 8.630 1.00 88.06 291 SER A CA 1
ATOM 2189 C C . SER A 1 291 ? 8.226 -0.961 8.253 1.00 88.06 291 SER A C 1
ATOM 2191 O O . SER A 1 291 ? 8.317 -0.372 7.176 1.00 88.06 291 SER A O 1
ATOM 2193 N N . LYS A 1 292 ? 9.244 -1.098 9.107 1.00 85.56 292 LYS A N 1
ATOM 2194 C CA . LYS A 1 292 ? 10.634 -0.677 8.878 1.00 85.56 292 LYS A CA 1
ATOM 2195 C C . LYS A 1 292 ? 10.764 0.782 8.441 1.00 85.56 292 LYS A C 1
ATOM 2197 O O . LYS A 1 292 ? 11.592 1.110 7.591 1.00 85.56 292 LYS A O 1
ATOM 2202 N N . VAL A 1 293 ? 9.961 1.656 9.032 1.00 81.62 293 VAL A N 1
ATOM 2203 C CA . VAL A 1 293 ? 10.084 3.098 8.841 1.00 81.62 293 VAL A CA 1
ATOM 2204 C C . VAL A 1 293 ? 11.092 3.670 9.826 1.00 81.62 293 VAL A C 1
ATOM 2206 O O . VAL A 1 293 ? 11.178 3.258 10.981 1.00 81.62 293 VAL A O 1
ATOM 2209 N N . THR A 1 294 ? 11.861 4.648 9.361 1.00 82.50 294 THR A N 1
ATOM 2210 C CA . THR A 1 294 ? 13.035 5.260 9.999 1.00 82.50 294 THR A CA 1
ATOM 2211 C C . THR A 1 294 ? 14.289 4.382 10.051 1.00 82.50 294 THR A C 1
ATOM 2213 O O . THR A 1 294 ? 14.271 3.172 9.828 1.00 82.50 294 THR A O 1
ATOM 2216 N N . LEU A 1 295 ? 15.407 5.006 10.436 1.00 76.62 295 LEU A N 1
ATOM 2217 C CA . LEU A 1 295 ? 16.683 4.332 10.700 1.00 76.62 295 LEU A CA 1
ATOM 2218 C C . LEU A 1 295 ? 16.602 3.290 11.829 1.00 76.62 295 LEU A C 1
ATOM 2220 O O . LEU A 1 295 ? 17.403 2.360 11.852 1.00 76.62 295 LEU A O 1
ATOM 2224 N N . LEU A 1 296 ? 15.642 3.422 12.751 1.00 79.69 296 LEU A N 1
ATOM 2225 C CA . LEU A 1 296 ? 15.431 2.473 13.852 1.00 79.69 296 LEU A CA 1
ATOM 2226 C C . LEU A 1 296 ? 14.547 1.279 13.457 1.00 79.69 296 LEU A C 1
ATOM 2228 O O . LEU A 1 296 ? 14.238 0.449 14.315 1.00 79.69 296 LEU A O 1
ATOM 2232 N N . GLN A 1 297 ? 14.143 1.200 12.181 1.00 84.62 297 GLN A N 1
ATOM 2233 C CA . GLN A 1 297 ? 13.215 0.197 11.653 1.00 84.62 297 GLN A CA 1
ATOM 2234 C C . GLN A 1 297 ? 11.982 0.055 12.548 1.00 84.62 297 GLN A C 1
ATOM 2236 O O . GLN A 1 297 ? 11.663 -1.021 13.051 1.00 84.62 297 GLN A O 1
ATOM 2241 N N . THR A 1 298 ? 11.337 1.184 12.814 1.00 86.69 298 THR A N 1
ATOM 2242 C CA . THR A 1 298 ? 10.100 1.225 13.573 1.00 86.69 298 THR A CA 1
ATOM 2243 C C . THR A 1 298 ? 8.952 0.726 12.709 1.00 86.69 298 THR A C 1
ATOM 2245 O O . THR A 1 298 ? 8.821 1.106 11.553 1.00 86.69 298 THR A O 1
ATOM 2248 N N . ASP A 1 299 ? 8.104 -0.108 13.284 1.00 89.44 299 ASP A N 1
ATOM 2249 C CA . ASP A 1 299 ? 6.829 -0.505 12.723 1.00 89.44 299 ASP A CA 1
ATOM 2250 C C . ASP A 1 299 ? 5.709 0.256 13.453 1.00 89.44 299 ASP A C 1
ATOM 2252 O O . ASP A 1 299 ? 5.761 0.435 14.677 1.00 89.44 299 ASP A O 1
ATOM 2256 N N . TYR A 1 300 ? 4.677 0.669 12.719 1.00 90.25 300 TYR A N 1
ATOM 2257 C CA . TYR A 1 300 ? 3.470 1.295 13.256 1.00 90.25 300 TYR A CA 1
ATOM 2258 C C . TYR A 1 300 ? 2.239 0.460 12.956 1.00 90.25 300 TYR A C 1
ATOM 2260 O O . TYR A 1 300 ? 2.103 -0.124 11.883 1.00 90.25 300 TYR A O 1
ATOM 2268 N N . PHE A 1 301 ? 1.313 0.476 13.904 1.00 92.62 301 PHE A N 1
ATOM 2269 C CA . PHE A 1 301 ? -0.047 -0.001 13.743 1.00 92.62 301 PHE A CA 1
ATOM 2270 C C . PHE A 1 301 ? -1.006 1.120 14.121 1.00 92.62 301 PHE A C 1
ATOM 2272 O O . PHE A 1 301 ? -0.805 1.808 15.128 1.00 92.62 301 PHE A O 1
ATOM 2279 N N . GLY A 1 302 ? -2.072 1.263 13.348 1.00 94.00 302 GLY A N 1
ATOM 2280 C CA . GLY A 1 302 ? -3.163 2.160 13.679 1.00 94.00 302 GLY A CA 1
ATOM 2281 C C . GLY A 1 302 ? -4.494 1.592 13.229 1.00 94.00 302 GLY A C 1
ATOM 2282 O O . GLY A 1 302 ? -4.591 1.010 12.150 1.00 94.00 302 GLY A O 1
ATOM 2283 N N . ALA A 1 303 ? -5.523 1.764 14.051 1.00 93.75 303 ALA A N 1
ATOM 2284 C CA . ALA A 1 303 ? -6.877 1.368 13.713 1.00 93.75 303 ALA A CA 1
ATOM 2285 C C . ALA A 1 303 ? -7.914 2.326 14.293 1.00 93.75 303 ALA A C 1
ATOM 2287 O O . ALA A 1 303 ? -7.713 2.917 15.360 1.00 93.75 303 ALA A O 1
ATOM 2288 N N . TYR A 1 304 ? -9.053 2.419 13.611 1.00 93.69 304 TYR A N 1
ATOM 2289 C CA . TYR A 1 304 ? -10.263 2.977 14.190 1.00 93.69 304 TYR A CA 1
ATOM 2290 C C . TYR A 1 304 ? -11.492 2.127 13.878 1.00 93.69 304 TYR A C 1
ATOM 2292 O O . TYR A 1 304 ? -11.593 1.460 12.847 1.00 93.69 304 TYR A O 1
ATOM 2300 N N . PHE A 1 305 ? -12.453 2.206 14.787 1.00 92.88 305 PHE A N 1
ATOM 2301 C CA . PHE A 1 305 ? -13.758 1.578 14.706 1.00 92.88 305 PHE A CA 1
ATOM 2302 C C . PHE A 1 305 ? -14.788 2.703 14.720 1.00 92.88 305 PHE A C 1
ATOM 2304 O O . PHE A 1 305 ? -14.890 3.440 15.700 1.00 92.88 305 PHE A O 1
ATOM 2311 N N . ALA A 1 306 ? -15.548 2.855 13.640 1.00 91.50 306 ALA A N 1
ATOM 2312 C CA . ALA A 1 306 ? -16.678 3.780 13.555 1.00 91.50 306 ALA A CA 1
ATOM 2313 C C . ALA A 1 306 ? -17.932 3.151 14.179 1.00 91.50 306 ALA A C 1
ATOM 2315 O O . ALA A 1 306 ? -18.991 3.071 13.559 1.00 91.50 306 ALA A O 1
ATOM 2316 N N . THR A 1 307 ? -17.776 2.626 15.390 1.00 88.06 307 THR A N 1
ATOM 2317 C CA . THR A 1 307 ? -18.845 2.050 16.194 1.00 88.06 307 THR A CA 1
ATOM 2318 C C . THR A 1 307 ? -18.442 2.077 17.663 1.00 88.06 307 THR A C 1
ATOM 2320 O O . THR A 1 307 ? -17.255 2.120 18.005 1.00 88.06 307 THR A O 1
ATOM 2323 N N . LYS A 1 308 ? -19.435 2.051 18.550 1.00 85.69 308 LYS A N 1
ATOM 2324 C CA . LYS A 1 308 ? -19.206 2.016 19.992 1.00 85.69 308 LYS A CA 1
ATOM 2325 C C . LYS A 1 308 ? -18.721 0.627 20.399 1.00 85.69 308 LYS A C 1
ATOM 2327 O O . LYS A 1 308 ? -19.455 -0.350 20.279 1.00 85.69 308 LYS A O 1
ATOM 2332 N N . LEU A 1 309 ? -17.512 0.558 20.947 1.00 87.50 309 LEU A N 1
ATOM 2333 C CA . LEU A 1 309 ? -16.992 -0.652 21.579 1.00 87.50 309 LEU A CA 1
ATOM 2334 C C . LEU A 1 309 ? -17.304 -0.670 23.089 1.00 87.50 309 LEU A C 1
ATOM 2336 O O . LEU A 1 309 ? -17.552 0.387 23.680 1.00 87.50 309 LEU A O 1
ATOM 2340 N N . PRO A 1 310 ? -17.305 -1.850 23.742 1.00 89.62 310 PRO A N 1
ATOM 2341 C CA . PRO A 1 310 ? -17.392 -1.934 25.198 1.00 89.62 310 PRO A CA 1
ATOM 2342 C C . PRO A 1 310 ? -16.305 -1.098 25.897 1.00 89.62 310 PRO A C 1
ATOM 2344 O O . PRO A 1 310 ? -15.172 -1.007 25.426 1.00 89.62 310 PRO A O 1
ATOM 2347 N N . ALA A 1 311 ? -16.651 -0.481 27.031 1.00 85.56 311 ALA A N 1
ATOM 2348 C CA . ALA A 1 311 ? -15.816 0.532 27.692 1.00 85.56 311 ALA A CA 1
ATOM 2349 C C . ALA A 1 311 ? -14.435 0.018 28.147 1.00 85.56 311 ALA A C 1
ATOM 2351 O O . ALA A 1 311 ? -13.493 0.789 28.298 1.00 85.56 311 ALA A O 1
ATOM 2352 N N . ASP A 1 312 ? -14.304 -1.285 28.361 1.00 90.19 312 ASP A N 1
ATOM 2353 C CA . ASP A 1 312 ? -13.104 -1.956 28.850 1.00 90.19 312 ASP A CA 1
ATOM 2354 C C . ASP A 1 312 ? -12.258 -2.591 27.737 1.00 90.19 312 ASP A C 1
ATOM 2356 O O . ASP A 1 312 ? -11.247 -3.227 28.039 1.00 90.19 312 ASP A O 1
ATOM 2360 N N . VAL A 1 313 ? -12.615 -2.400 26.460 1.00 91.06 313 VAL A N 1
ATOM 2361 C CA . VAL A 1 313 ? -11.893 -2.996 25.323 1.00 91.06 313 VAL A CA 1
ATOM 2362 C C . VAL A 1 313 ? -10.417 -2.608 25.307 1.00 91.06 313 VAL A C 1
ATOM 2364 O O . VAL A 1 313 ? -9.569 -3.474 25.085 1.00 91.06 313 VAL A O 1
ATOM 2367 N N . CYS A 1 314 ? -10.079 -1.350 25.608 1.00 92.25 314 CYS A N 1
ATOM 2368 C CA . CYS A 1 314 ? -8.677 -0.938 25.677 1.00 92.25 314 CYS A CA 1
ATOM 2369 C C . CYS A 1 314 ? -7.899 -1.763 26.715 1.00 92.25 314 CYS A C 1
ATOM 2371 O O . CYS A 1 314 ? -6.859 -2.329 26.394 1.00 92.25 314 CYS A O 1
ATOM 2373 N N . ALA A 1 315 ? -8.429 -1.916 27.932 1.00 92.62 315 ALA A N 1
ATOM 2374 C CA . ALA A 1 315 ? -7.753 -2.637 29.010 1.00 92.62 315 ALA A CA 1
ATOM 2375 C C . ALA A 1 315 ? -7.751 -4.165 28.810 1.00 92.62 315 ALA A C 1
ATOM 2377 O O . ALA A 1 315 ? -6.732 -4.821 29.023 1.00 92.62 315 ALA A O 1
ATOM 2378 N N . LYS A 1 316 ? -8.887 -4.749 28.410 1.00 89.44 316 LYS A N 1
ATOM 2379 C CA . LYS A 1 316 ? -9.076 -6.210 28.361 1.00 89.44 316 LYS A CA 1
ATOM 2380 C C . LYS A 1 316 ? -8.562 -6.865 27.087 1.00 89.44 316 LYS A C 1
ATOM 2382 O O . LYS A 1 316 ? -8.215 -8.045 27.136 1.00 89.44 316 LYS A O 1
ATOM 2387 N N . VAL A 1 317 ? -8.538 -6.130 25.976 1.00 87.06 317 VAL A N 1
ATOM 2388 C CA . VAL A 1 317 ? -8.139 -6.655 24.665 1.00 87.06 317 VAL A CA 1
ATOM 2389 C C . VAL A 1 317 ? -6.774 -6.102 24.285 1.00 87.06 317 VAL A C 1
ATOM 2391 O O . VAL A 1 317 ? -5.803 -6.853 24.235 1.00 87.06 317 VAL A O 1
ATOM 2394 N N . PHE A 1 318 ? -6.679 -4.788 24.079 1.00 89.69 318 PHE A N 1
ATOM 2395 C CA . PHE A 1 318 ? -5.486 -4.176 23.493 1.00 89.69 318 PHE A CA 1
ATOM 2396 C C . PHE A 1 318 ? -4.298 -4.156 24.458 1.00 89.69 318 PHE A C 1
ATOM 2398 O O . PHE A 1 318 ? -3.261 -4.731 24.145 1.00 89.69 318 PHE A O 1
ATOM 2405 N N . LYS A 1 319 ? -4.460 -3.608 25.665 1.00 90.00 319 LYS A N 1
ATOM 2406 C CA . LYS A 1 319 ? -3.398 -3.529 26.684 1.00 90.00 319 LYS A CA 1
ATOM 2407 C C . LYS A 1 319 ? -2.962 -4.877 27.236 1.00 90.00 319 LYS A C 1
ATOM 2409 O O . LYS A 1 319 ? -1.820 -5.024 27.653 1.00 90.00 319 LYS A O 1
ATOM 2414 N N . ARG A 1 320 ? -3.864 -5.860 27.252 1.00 87.19 320 ARG A N 1
ATOM 2415 C CA . ARG A 1 320 ? -3.526 -7.228 27.655 1.00 87.19 320 ARG A CA 1
ATOM 2416 C C . ARG A 1 320 ? -2.629 -7.913 26.625 1.00 87.19 320 ARG A C 1
ATOM 2418 O O . ARG A 1 320 ? -1.810 -8.743 27.004 1.00 87.19 320 ARG A O 1
ATOM 2425 N N . PHE A 1 321 ? -2.821 -7.595 25.346 1.00 84.81 321 PHE A N 1
ATOM 2426 C CA . PHE A 1 321 ? -2.034 -8.149 24.251 1.00 84.81 321 PHE A CA 1
ATOM 2427 C C . PHE A 1 321 ? -0.722 -7.385 24.026 1.00 84.81 321 PHE A C 1
ATOM 2429 O O . PHE A 1 321 ? 0.319 -7.992 23.799 1.00 84.81 321 PHE A O 1
ATOM 2436 N N . ASP A 1 322 ? -0.774 -6.056 24.098 1.00 88.50 322 ASP A N 1
ATOM 2437 C CA . ASP A 1 322 ? 0.364 -5.154 23.956 1.00 88.50 322 ASP A CA 1
ATOM 2438 C C . ASP A 1 322 ? 0.176 -3.960 24.896 1.00 88.50 322 ASP A C 1
ATOM 2440 O O . ASP A 1 322 ? -0.610 -3.044 24.629 1.00 88.50 322 ASP A O 1
ATOM 2444 N N . ASP A 1 323 ? 0.897 -3.960 26.013 1.00 88.50 323 ASP A N 1
ATOM 2445 C CA . ASP A 1 323 ? 0.822 -2.923 27.046 1.00 88.50 323 ASP A CA 1
ATOM 2446 C C . ASP A 1 323 ? 1.264 -1.535 26.541 1.00 88.50 323 ASP A C 1
ATOM 2448 O O . ASP A 1 323 ? 0.869 -0.503 27.105 1.00 88.50 323 ASP A O 1
ATOM 2452 N N . ARG A 1 324 ? 2.002 -1.494 25.424 1.00 88.00 324 ARG A N 1
ATOM 2453 C CA . ARG A 1 324 ? 2.436 -0.271 24.734 1.00 88.00 324 ARG A CA 1
ATOM 2454 C C . ARG A 1 324 ? 1.376 0.321 23.810 1.00 88.00 324 ARG A C 1
ATOM 2456 O O . ARG A 1 324 ? 1.518 1.486 23.432 1.00 88.00 324 ARG A O 1
ATOM 2463 N N . SER A 1 325 ? 0.328 -0.429 23.460 1.00 92.56 325 SER A N 1
ATOM 2464 C CA . SER A 1 325 ? -0.785 0.102 22.661 1.00 92.56 325 SER A CA 1
ATOM 2465 C C . SER A 1 325 ? -1.404 1.326 23.343 1.00 92.56 325 SER A C 1
ATOM 2467 O O . SER A 1 325 ? -1.456 1.396 24.565 1.00 92.56 325 SER A O 1
ATOM 2469 N N . GLN A 1 326 ? -1.831 2.327 22.584 1.00 95.00 326 GLN A N 1
ATOM 2470 C CA . GLN A 1 326 ? -2.393 3.577 23.093 1.00 95.00 326 GLN A CA 1
ATOM 2471 C C . GLN A 1 326 ? -3.850 3.655 22.646 1.00 95.00 326 GLN A C 1
ATOM 2473 O O . GLN A 1 326 ? -4.132 3.680 21.447 1.00 95.00 326 GLN A O 1
ATOM 2478 N N . CYS A 1 327 ? -4.760 3.620 23.615 1.00 94.62 327 CYS A N 1
ATOM 2479 C CA . CYS A 1 327 ? -6.211 3.606 23.406 1.00 94.62 327 CYS A CA 1
ATOM 2480 C C . CYS A 1 327 ? -7.004 4.116 24.623 1.00 94.62 327 CYS A C 1
ATOM 2482 O O . CYS A 1 327 ? -8.226 3.975 24.679 1.00 94.62 327 CYS A O 1
ATOM 2484 N N . GLU A 1 328 ? -6.335 4.667 25.635 1.00 93.12 328 GLU A N 1
ATOM 2485 C CA . GLU A 1 328 ? -6.951 5.063 26.905 1.00 93.12 328 GLU A CA 1
ATOM 2486 C C . GLU A 1 328 ? -7.748 6.362 26.773 1.00 93.12 328 GLU A C 1
ATOM 2488 O O . GLU A 1 328 ? -8.768 6.544 27.432 1.00 93.12 328 GLU A O 1
ATOM 2493 N N . VAL A 1 329 ? -7.284 7.261 25.905 1.00 93.25 329 VAL A N 1
ATOM 2494 C CA . VAL A 1 329 ? -7.957 8.519 25.587 1.00 93.25 329 VAL A CA 1
ATOM 2495 C C . VAL A 1 329 ? -8.725 8.306 24.292 1.00 93.25 329 VAL A C 1
ATOM 2497 O O . VAL A 1 329 ? -8.114 7.967 23.283 1.00 93.25 329 VAL A O 1
ATOM 2500 N N . GLN A 1 330 ? -10.047 8.480 24.320 1.00 94.19 330 GLN A N 1
ATOM 2501 C CA . GLN A 1 330 ? -10.917 8.363 23.148 1.00 94.19 330 GLN A CA 1
ATOM 2502 C C . GLN A 1 330 ? -11.615 9.702 22.888 1.00 94.19 330 GLN A C 1
ATOM 2504 O O . GLN A 1 330 ? -12.258 10.225 23.799 1.00 94.19 330 GLN A O 1
ATOM 2509 N N . PRO A 1 331 ? -11.528 10.265 21.669 1.00 90.75 331 PRO A N 1
ATOM 2510 C CA . PRO A 1 331 ? -12.081 11.587 21.375 1.00 90.75 331 PRO A CA 1
ATOM 2511 C C . PRO A 1 331 ? -13.611 11.581 21.231 1.00 90.75 331 PRO A C 1
ATOM 2513 O O . PRO A 1 331 ? -14.242 12.632 21.289 1.00 90.75 331 PRO A O 1
ATOM 2516 N N . ASN A 1 332 ? -14.219 10.412 21.003 1.00 89.12 332 ASN A N 1
ATOM 2517 C CA . ASN A 1 332 ? -15.645 10.267 20.727 1.00 89.12 332 ASN A CA 1
ATOM 2518 C C . ASN A 1 332 ? -16.166 8.935 21.303 1.00 89.12 332 ASN A C 1
ATOM 2520 O O . ASN A 1 332 ? -15.579 7.902 20.999 1.00 89.12 332 ASN A O 1
ATOM 2524 N N . PRO A 1 333 ? -17.272 8.913 22.074 1.00 88.25 333 PRO A N 1
ATOM 2525 C CA . PRO A 1 333 ? -17.825 7.683 22.660 1.00 88.25 333 PRO A CA 1
ATOM 2526 C C . PRO A 1 333 ? -18.432 6.692 21.648 1.00 88.25 333 PRO A C 1
ATOM 2528 O O . PRO A 1 333 ? -18.705 5.547 22.003 1.00 88.25 333 PRO A O 1
ATOM 2531 N N . ASN A 1 334 ? -18.673 7.122 20.408 1.00 90.25 334 ASN A N 1
ATOM 2532 C CA . ASN A 1 334 ? -19.200 6.304 19.311 1.00 90.25 334 ASN A CA 1
ATOM 2533 C C . ASN A 1 334 ? -18.104 5.820 18.354 1.00 90.25 334 ASN A C 1
ATOM 2535 O O . ASN A 1 334 ? -18.409 5.247 17.309 1.00 90.25 334 ASN A O 1
ATOM 2539 N N . MET A 1 335 ? -16.842 6.088 18.679 1.00 91.88 335 MET A N 1
ATOM 2540 C CA . MET A 1 335 ? -15.691 5.609 17.930 1.00 91.88 335 MET A CA 1
ATOM 2541 C C . MET A 1 335 ? -14.675 5.015 18.896 1.00 91.88 335 MET A C 1
ATOM 2543 O O . MET A 1 335 ? -14.688 5.297 20.093 1.00 91.88 335 MET A O 1
ATOM 2547 N N . PHE A 1 336 ? -13.771 4.207 18.367 1.00 94.44 336 PHE A N 1
ATOM 2548 C CA . PHE A 1 336 ? -12.645 3.702 19.133 1.00 94.44 336 PHE A CA 1
ATOM 2549 C C . PHE A 1 336 ? -11.387 3.750 18.282 1.00 94.44 336 PHE A C 1
ATOM 2551 O O . PHE A 1 336 ? -11.407 3.299 17.142 1.00 94.44 336 PHE A O 1
ATOM 2558 N N . PHE A 1 337 ? -10.304 4.275 18.836 1.00 95.88 337 PHE A N 1
ATOM 2559 C CA . PHE A 1 337 ? -9.001 4.384 18.200 1.00 95.88 337 PHE A CA 1
ATOM 2560 C C . PHE A 1 337 ? -7.966 3.606 18.999 1.00 95.88 337 PHE A C 1
ATOM 2562 O O . PHE A 1 337 ? -7.984 3.598 20.232 1.00 95.88 337 PHE A O 1
ATOM 2569 N N . VAL A 1 338 ? -7.041 2.969 18.295 1.00 94.81 338 VAL A N 1
ATOM 2570 C CA . VAL A 1 338 ? -5.885 2.325 18.910 1.00 94.81 338 VAL A CA 1
ATOM 2571 C C . VAL A 1 338 ? -4.680 2.470 18.004 1.00 94.81 338 VAL A C 1
ATOM 2573 O O . VAL A 1 338 ? -4.782 2.308 16.788 1.00 94.81 338 VAL A O 1
ATOM 2576 N N . VAL A 1 339 ? -3.532 2.762 18.605 1.00 95.31 339 VAL A N 1
ATOM 2577 C CA . VAL A 1 339 ? -2.249 2.809 17.903 1.00 95.31 339 VAL A CA 1
ATOM 2578 C C . VAL A 1 339 ? -1.168 2.100 18.694 1.00 95.31 339 VAL A C 1
ATOM 2580 O O . VAL A 1 339 ? -1.241 2.002 19.917 1.00 95.31 339 VAL A O 1
ATOM 2583 N N . ALA A 1 340 ? -0.158 1.601 18.002 1.00 93.06 340 ALA A N 1
ATOM 2584 C CA . ALA A 1 340 ? 1.032 1.051 18.626 1.00 93.06 340 ALA A CA 1
ATOM 2585 C C . ALA A 1 340 ? 2.247 1.290 17.735 1.00 93.06 340 ALA A C 1
ATOM 2587 O O . ALA A 1 340 ? 2.128 1.434 16.516 1.00 93.06 340 ALA A O 1
ATOM 2588 N N . SER A 1 341 ? 3.422 1.301 18.350 1.00 90.44 341 SER A N 1
ATOM 2589 C CA . SER A 1 341 ? 4.696 1.357 17.649 1.00 90.44 341 SER A CA 1
ATOM 2590 C C . SER A 1 341 ? 5.679 0.359 18.242 1.00 90.44 341 SER A C 1
ATOM 2592 O O . SER A 1 341 ? 5.628 0.023 19.430 1.00 90.44 341 SER A O 1
ATOM 2594 N N . LYS A 1 342 ? 6.587 -0.130 17.401 1.00 87.69 342 LYS A N 1
ATOM 2595 C CA . LYS A 1 342 ? 7.638 -1.060 17.804 1.00 87.69 342 LYS A CA 1
ATOM 2596 C C . LYS A 1 342 ? 8.901 -0.781 17.008 1.00 87.69 342 LYS A C 1
ATOM 2598 O O . LYS A 1 342 ? 8.889 -0.913 15.798 1.00 87.69 342 LYS A O 1
ATOM 2603 N N . SER A 1 343 ? 9.999 -0.454 17.678 1.00 83.75 343 SER A N 1
ATOM 2604 C CA . SER A 1 343 ? 11.321 -0.395 17.040 1.00 83.75 343 SER A CA 1
ATOM 2605 C C . SER A 1 343 ? 12.011 -1.759 17.048 1.00 83.75 343 SER A C 1
ATOM 2607 O O . SER A 1 343 ? 11.635 -2.651 17.822 1.00 83.75 343 SER A O 1
ATOM 2609 N N . LEU A 1 344 ? 13.030 -1.914 16.197 1.00 78.12 344 LEU A N 1
ATOM 2610 C CA . LEU A 1 344 ? 13.833 -3.133 16.101 1.00 78.12 344 LEU A CA 1
ATOM 2611 C C . LEU A 1 344 ? 14.305 -3.616 17.485 1.00 78.12 344 LEU A C 1
ATOM 2613 O O . LEU A 1 344 ? 14.781 -2.829 18.301 1.00 78.12 344 LEU A O 1
ATOM 2617 N N . GLY A 1 345 ? 14.163 -4.918 17.746 1.00 72.31 345 GLY A N 1
ATOM 2618 C CA . GLY A 1 345 ? 14.530 -5.535 19.028 1.00 72.31 345 GLY A CA 1
ATOM 2619 C C . GLY A 1 345 ? 13.484 -5.402 20.142 1.00 72.31 345 GLY A C 1
ATOM 2620 O O . GLY A 1 345 ? 13.686 -5.943 21.225 1.00 72.31 345 GLY A O 1
ATOM 2621 N N . GLY A 1 346 ? 12.356 -4.726 19.900 1.00 73.00 346 GLY A N 1
ATOM 2622 C CA . GLY A 1 346 ? 11.235 -4.704 20.839 1.00 73.00 346 GLY A CA 1
ATOM 2623 C C . GLY A 1 346 ? 10.522 -6.057 20.961 1.00 73.00 346 GLY A C 1
ATOM 2624 O O . GLY A 1 346 ? 10.525 -6.865 20.031 1.00 73.00 346 GLY A O 1
ATOM 2625 N N . ASN A 1 347 ? 9.838 -6.274 22.090 1.00 76.75 347 ASN A N 1
ATOM 2626 C CA . ASN A 1 347 ? 8.981 -7.447 22.291 1.00 76.75 347 ASN A CA 1
ATOM 2627 C C . ASN A 1 347 ? 7.876 -7.528 21.228 1.00 76.75 347 ASN A C 1
ATOM 2629 O O . ASN A 1 347 ? 7.438 -6.498 20.693 1.00 76.75 347 ASN A O 1
ATOM 2633 N N . ALA A 1 348 ? 7.418 -8.752 20.952 1.00 79.94 348 ALA A N 1
ATOM 2634 C CA . ALA A 1 348 ? 6.253 -8.982 20.109 1.00 79.94 348 ALA A CA 1
ATOM 2635 C C . ALA A 1 348 ? 5.033 -8.226 20.663 1.00 79.94 348 ALA A C 1
ATOM 2637 O O . ALA A 1 348 ? 4.846 -8.158 21.877 1.00 79.94 348 ALA A O 1
ATOM 2638 N N . GLY A 1 349 ? 4.242 -7.626 19.783 1.00 83.12 349 GLY A N 1
ATOM 2639 C CA . GLY A 1 349 ? 3.084 -6.820 20.156 1.00 83.12 349 GLY A CA 1
ATOM 2640 C C . GLY A 1 349 ? 2.004 -6.825 19.087 1.00 83.12 349 GLY A C 1
ATOM 2641 O O . GLY A 1 349 ? 2.025 -7.635 18.157 1.00 83.12 349 GLY A O 1
ATOM 2642 N N . ILE A 1 350 ? 1.049 -5.904 19.200 1.00 83.12 350 ILE A N 1
ATOM 2643 C CA . ILE A 1 350 ? -0.101 -5.846 18.285 1.00 83.12 350 ILE A CA 1
ATOM 2644 C C . ILE A 1 350 ? 0.319 -5.577 16.843 1.00 83.12 350 ILE A C 1
ATOM 2646 O O . ILE A 1 350 ? -0.312 -6.060 15.910 1.00 83.12 350 ILE A O 1
ATOM 2650 N N . VAL A 1 351 ? 1.433 -4.869 16.676 1.00 83.31 351 VAL A N 1
ATOM 2651 C CA . VAL A 1 351 ? 2.054 -4.621 15.379 1.00 83.31 351 VAL A CA 1
ATOM 2652 C C . VAL A 1 351 ? 2.443 -5.935 14.690 1.00 83.31 351 VAL A C 1
ATOM 2654 O O . VAL A 1 351 ? 2.237 -6.069 13.491 1.00 83.31 351 VAL A O 1
ATOM 2657 N N . ASP A 1 352 ? 2.938 -6.932 15.428 1.00 82.06 352 ASP A N 1
ATOM 2658 C CA . ASP A 1 352 ? 3.304 -8.245 14.872 1.00 82.06 352 ASP A CA 1
ATOM 2659 C C . ASP A 1 352 ? 2.081 -9.154 14.684 1.00 82.06 352 ASP A C 1
ATOM 2661 O O . ASP A 1 352 ? 2.048 -10.001 13.794 1.00 82.06 352 ASP A O 1
ATOM 2665 N N . ALA A 1 353 ? 1.058 -8.970 15.521 1.00 78.50 353 ALA A N 1
ATOM 2666 C CA . ALA A 1 353 ? -0.179 -9.743 15.482 1.00 78.50 353 ALA A CA 1
ATOM 2667 C C . ALA A 1 353 ? -1.234 -9.178 14.529 1.00 78.50 353 ALA A C 1
ATOM 2669 O O . ALA A 1 353 ? -2.315 -9.758 14.420 1.00 78.50 353 ALA A O 1
ATOM 2670 N N . TYR A 1 354 ? -0.929 -8.077 13.838 1.00 79.31 354 TYR A N 1
ATOM 2671 C CA . TYR A 1 354 ? -1.794 -7.449 12.844 1.00 79.31 354 TYR A CA 1
ATOM 2672 C C . TYR A 1 354 ? -2.478 -8.462 11.908 1.00 79.31 354 TYR A C 1
ATOM 2674 O O . TYR A 1 354 ? -3.702 -8.392 11.776 1.00 79.31 354 TYR A O 1
ATOM 2682 N N . PRO A 1 355 ? -1.775 -9.466 11.346 1.00 67.19 355 PRO A N 1
ATOM 2683 C CA . PRO A 1 355 ? -2.410 -10.449 10.469 1.00 67.19 355 PRO A CA 1
ATOM 2684 C C . PRO A 1 355 ? -3.492 -11.275 11.167 1.00 67.19 355 PRO A C 1
ATOM 2686 O O . PRO A 1 355 ? -4.590 -11.454 10.641 1.00 67.19 355 PRO A O 1
ATOM 2689 N N . SER A 1 356 ? -3.210 -11.731 12.389 1.00 67.00 356 SER A N 1
ATOM 2690 C CA . SER A 1 356 ? -4.140 -12.511 13.211 1.00 67.00 356 SER A CA 1
ATOM 2691 C C . SER A 1 356 ? -5.320 -11.668 13.693 1.00 67.00 356 SER A C 1
ATOM 2693 O O . SER A 1 356 ? -6.453 -12.151 13.737 1.00 67.00 356 SER A O 1
ATOM 2695 N N . LEU A 1 357 ? -5.073 -10.398 14.028 1.00 69.44 357 LEU A N 1
ATOM 2696 C CA . LEU A 1 357 ? -6.099 -9.440 14.436 1.00 69.44 357 LEU A CA 1
ATOM 2697 C C . LEU A 1 357 ? -7.076 -9.182 13.287 1.00 69.44 357 LEU A C 1
ATOM 2699 O O . LEU A 1 357 ? -8.281 -9.354 13.451 1.00 69.44 357 LEU A O 1
ATOM 2703 N N . VAL A 1 358 ? -6.556 -8.846 12.107 1.00 66.56 358 VAL A N 1
ATOM 2704 C CA . VAL A 1 358 ? -7.350 -8.647 10.889 1.00 66.56 358 VAL A CA 1
ATOM 2705 C C . VAL A 1 358 ? -8.087 -9.928 10.497 1.00 66.56 358 VAL A C 1
ATOM 2707 O O . VAL A 1 358 ? -9.261 -9.872 10.141 1.00 66.56 358 VAL A O 1
ATOM 2710 N N . GLY A 1 359 ? -7.442 -11.090 10.629 1.00 59.03 359 GLY A N 1
ATOM 2711 C CA . GLY A 1 359 ? -8.059 -12.402 10.432 1.00 59.03 359 GLY A CA 1
ATOM 2712 C C . GLY A 1 359 ? -9.239 -12.679 11.371 1.00 59.03 359 GLY A C 1
ATOM 2713 O O . GLY A 1 359 ? -10.228 -13.270 10.947 1.00 59.03 359 GLY A O 1
ATOM 2714 N N . SER A 1 360 ? -9.168 -12.208 12.618 1.00 56.72 360 SER A N 1
ATOM 2715 C CA . SER A 1 360 ? -10.217 -12.380 13.636 1.00 56.72 360 SER A CA 1
ATOM 2716 C C . SER A 1 360 ? -11.351 -11.357 13.511 1.00 56.72 360 SER A C 1
ATOM 2718 O O . SER A 1 360 ? -12.483 -11.641 13.889 1.00 56.72 360 SER A O 1
ATOM 2720 N N . LEU A 1 361 ? -11.074 -10.184 12.930 1.00 54.19 361 LEU A N 1
ATOM 2721 C CA . LEU A 1 361 ? -12.075 -9.165 12.590 1.00 54.19 361 LEU A CA 1
ATOM 2722 C C . LEU A 1 361 ? -12.925 -9.539 11.359 1.00 54.19 361 LEU A C 1
ATOM 2724 O O . LEU A 1 361 ? -13.855 -8.806 11.032 1.00 54.19 361 LEU A O 1
ATOM 2728 N N . ARG A 1 362 ? -12.652 -10.682 10.704 1.00 51.47 362 ARG A N 1
ATOM 2729 C CA . ARG A 1 362 ? -13.402 -11.232 9.551 1.00 51.47 362 ARG A CA 1
ATOM 2730 C C . ARG A 1 362 ? -14.831 -11.695 9.885 1.00 51.47 362 ARG A C 1
ATOM 2732 O O . ARG A 1 362 ? -15.448 -12.365 9.061 1.00 51.47 362 ARG A O 1
ATOM 2739 N N . VAL A 1 363 ? -15.340 -11.387 11.075 1.00 34.84 363 VAL A N 1
ATOM 2740 C CA . VAL A 1 363 ? -16.650 -11.833 11.552 1.00 34.84 363 VAL A CA 1
ATOM 2741 C C . VAL A 1 363 ? -17.461 -10.626 12.008 1.00 34.84 363 VAL A C 1
ATOM 2743 O O . VAL A 1 363 ? -17.368 -10.256 13.173 1.00 34.84 363 VAL A O 1
ATOM 2746 N N . VAL A 1 364 ? -18.233 -10.038 11.087 1.00 32.56 364 VAL A N 1
ATOM 2747 C CA . VAL A 1 364 ? -19.664 -9.699 11.254 1.00 32.56 364 VAL A CA 1
ATOM 2748 C C . VAL A 1 364 ? -20.313 -9.708 9.876 1.00 32.56 364 VAL A C 1
ATOM 2750 O O . VAL A 1 364 ? -19.823 -8.957 9.002 1.00 32.56 364 VAL A O 1
#

Sequence (364 aa):
MKLKKGVVLCIALLFAHSVIAASNWQQTSIGTCATAASQCLVSNAFNPALDNIPNSYWDGLVNPSTGPKCIASGQFILDHYCDSGVWSSRTKQVALRLVALAQSASVPFSISCGRADLVLPHDELTNSGSAFALLGKSCSFASFNGVQFVENCANNVCVLKYGNAVALGMSVNSQINGPTSVLRVFNKPITLCTTGIDTDAEYASCGSDLWYDHRTQSVIYAPGVFRLPLTAQVPSLFLDEAYERVSSYVFANVHNPSLPQKNYSSFQAPDLSEVYYAQGASGSVFAFRQSKVTLLQTDYFGAYFATKLPADVCAKVFKRFDDRSQCEVQPNPNMFFVVASKSLGGNAGIVDAYPSLVGSLRVV

Radius of gyration: 23.09 Å; chains: 1; bounding box: 52×100×54 Å

Foldseek 3Di:
DDDDDDDPPPPPPPPPPVFDWAAAQQNAAIDGAPQQQWKHANHCLADCVCEQPLLQCQVCVVPRPRHHRIHGALDDHAQFGGHRNDTAGLLLVFVLQLVLVLVVVVFWKKKWKDQCVLPDDQPCAAPLGHLNVLQQDWDWRAHPVGDTDIDTQWAIKMWMDHDPWIKIKTAGPDDCLDPSHSVSSVVHHSCLCVVQLPDCDAFPDSDQFKTAHNSRRMIMGTHPDRDGDDPVSRPSCPLVVQLVVQVCCLVPPQDDCVDPLRPCVQSDDHNQNGWMWTDDPQWIKIKGKHFLHYPQGKIKIKMKTQAADPPCCCPPPACVQPVSKDFNDDPDRGMTIIMGMDGPPDDDGVNNCVSVVSVVVPDD

pLDDT: mean 85.25, std 14.91, range [29.83, 97.94]

Secondary structure (DSSP, 8-state):
---------------------EE-TTSS-EE--TTTTTEEES-TTSBGGGTT-GGGHHHHHH-GGGSBSEEETT-EETTEEEETTEEEEHHHHHHHHHHHHHHHHT--EEEEEE-HHHHS-TT-EETTEEHHHHHT-EEEEE-TT-PEEEEESEEEEEEEEETTEEEEEEEESS-TTSTT-GGGGGT--TTTTGGGTS--STTEE-SSSEEEETTTTEEEE-TT-S-PPPGGGS-TTHHHHHHHHHHHHIIIII--TTSGGG--TT-PPP---EEEEEEETTEEEEEEEEEEETTTTEEEEEEEESSPPPTTHIIIIIHHH-TT-B-S--S-TT-EEEEEEE-TTPPP-HHHHHHHHHHHT---